Protein AF-A0A9W6GJ16-F1 (afdb_monomer)

Foldseek 3Di:
DDDDDDDPPPPPPDPVVPDDPPPPPDDDPDDLVRLLVVLVVCLVVLVVVLVVLVVVLVPDPDPVVNVVSVVVNVVSVVVNCVSVVVSLVVLLVVVVVCVVVVNDPVNSLVSQDDDPVSNVSSVVSVVVVVVLVVLVVVLVVLLVPADPLLNLLLVQCCVACVVPDPSSLSSLVLSCQLVVDDPQQKDKDWQVVNCVSNVHDPVRVVVVVVQQQQKWKDFDPDIHGQWVDKDDPDPTMIMTRGDCCSSPVPVVCVVDVPDDRPDSVRMHMDGHD

Organism: NCBI:txid1123000

Nearest PDB structures (foldseek):
  5n5e-assembly1_e  TM=6.888E-01  e=1.980E+00  Pyrococcus furiosus COM1
  7q83-assembly1_B  TM=4.592E-01  e=1.528E+00  Saccharomyces cerevisiae S288C
  1fio-assembly1_A  TM=4.171E-01  e=2.436E+00  Saccharomyces cerevisiae

Structure (mmCIF, N/CA/C/O backbone):
data_AF-A0A9W6GJ16-F1
#
_entry.id   AF-A0A9W6GJ16-F1
#
loop_
_atom_site.group_PDB
_atom_site.id
_atom_site.type_symbol
_atom_site.label_atom_id
_atom_site.label_alt_id
_atom_site.label_comp_id
_atom_site.label_asym_id
_atom_site.label_entity_id
_atom_site.label_seq_id
_atom_site.pdbx_PDB_ins_code
_atom_site.Cartn_x
_atom_site.Cartn_y
_atom_site.Cartn_z
_atom_site.occupancy
_atom_site.B_iso_or_equiv
_atom_site.auth_seq_id
_atom_site.auth_comp_id
_atom_site.auth_asym_id
_atom_site.auth_atom_id
_atom_site.pdbx_PDB_model_num
ATOM 1 N N . MET A 1 1 ? 38.155 49.766 56.068 1.00 38.59 1 MET A N 1
ATOM 2 C CA . MET A 1 1 ? 37.059 49.047 55.390 1.00 38.59 1 MET A CA 1
ATOM 3 C C . MET A 1 1 ? 37.015 49.599 53.973 1.00 38.59 1 MET A C 1
ATOM 5 O O . MET A 1 1 ? 36.663 50.756 53.821 1.00 38.59 1 MET A O 1
ATOM 9 N N . GLU A 1 2 ? 37.684 49.002 52.977 1.00 31.31 2 GLU A N 1
ATOM 10 C CA . GLU A 1 2 ? 37.355 47.711 52.318 1.00 31.31 2 GLU A CA 1
ATOM 11 C C . GLU A 1 2 ? 35.860 47.614 51.994 1.00 31.31 2 GLU A C 1
ATOM 13 O O . GLU A 1 2 ? 35.068 47.773 52.913 1.00 31.31 2 GLU A O 1
ATOM 18 N N . ARG A 1 3 ? 35.364 47.339 50.782 1.00 26.95 3 ARG A N 1
ATOM 19 C CA . ARG A 1 3 ? 35.839 47.056 49.403 1.00 26.95 3 ARG A CA 1
ATOM 20 C C . ARG A 1 3 ? 34.596 47.360 48.513 1.00 26.95 3 ARG A C 1
ATOM 22 O O . ARG A 1 3 ? 33.485 47.257 49.020 1.00 26.95 3 ARG A O 1
ATOM 29 N N . LYS A 1 4 ? 34.710 47.945 47.306 1.00 31.81 4 LYS A N 1
ATOM 30 C CA . LYS A 1 4 ? 34.694 47.253 45.984 1.00 31.81 4 LYS A CA 1
ATOM 31 C C . LYS A 1 4 ? 33.594 46.168 45.878 1.00 31.81 4 LYS A C 1
ATOM 33 O O . LYS A 1 4 ? 33.529 45.327 46.757 1.00 31.81 4 LYS A O 1
ATOM 38 N N . GLU A 1 5 ? 32.733 46.088 44.862 1.00 33.16 5 GLU A N 1
ATOM 39 C CA . GLU A 1 5 ? 32.909 46.355 43.427 1.00 33.16 5 GLU A CA 1
ATOM 40 C C . GLU A 1 5 ? 31.548 46.437 42.694 1.00 33.16 5 GLU A C 1
ATOM 42 O O . GLU A 1 5 ? 30.555 45.860 43.132 1.00 33.16 5 GLU A O 1
ATOM 47 N N . ASN A 1 6 ? 31.573 47.151 41.563 1.00 39.53 6 ASN A N 1
ATOM 48 C CA . ASN A 1 6 ? 30.739 47.033 40.360 1.00 39.53 6 ASN A CA 1
ATOM 49 C C . ASN A 1 6 ? 30.131 45.643 40.084 1.00 39.53 6 ASN A C 1
ATOM 51 O O . ASN A 1 6 ? 30.825 44.636 40.186 1.00 39.53 6 ASN A O 1
ATOM 55 N N . ASN A 1 7 ? 28.911 45.627 39.535 1.00 35.53 7 ASN A N 1
ATOM 56 C CA . ASN A 1 7 ? 28.710 45.110 38.174 1.00 35.53 7 ASN A CA 1
ATOM 57 C C . ASN A 1 7 ? 27.340 45.510 37.607 1.00 35.53 7 ASN A C 1
ATOM 59 O O . ASN A 1 7 ? 26.316 44.894 37.899 1.00 35.53 7 ASN A O 1
ATOM 63 N N . ASP A 1 8 ? 27.373 46.519 36.736 1.00 40.69 8 ASP A N 1
ATOM 64 C CA . ASP A 1 8 ? 26.434 46.672 35.630 1.00 40.69 8 ASP A CA 1
ATOM 65 C C . ASP A 1 8 ? 26.562 45.446 34.718 1.00 40.69 8 ASP A C 1
ATOM 67 O O . ASP A 1 8 ? 27.406 45.408 33.823 1.00 40.69 8 ASP A O 1
ATOM 71 N N . ASN A 1 9 ? 25.724 44.433 34.918 1.00 36.09 9 ASN A N 1
ATOM 72 C CA . ASN A 1 9 ? 25.508 43.424 33.886 1.00 36.09 9 ASN A CA 1
ATOM 73 C C . ASN A 1 9 ? 24.370 43.891 32.977 1.00 36.09 9 ASN A C 1
ATOM 75 O O . ASN A 1 9 ? 23.259 43.366 33.003 1.00 36.09 9 ASN A O 1
ATOM 79 N N . ASN A 1 10 ? 24.684 44.885 32.142 1.00 33.88 10 ASN A N 1
ATOM 80 C CA . ASN A 1 10 ? 24.050 44.997 30.835 1.00 33.88 10 ASN A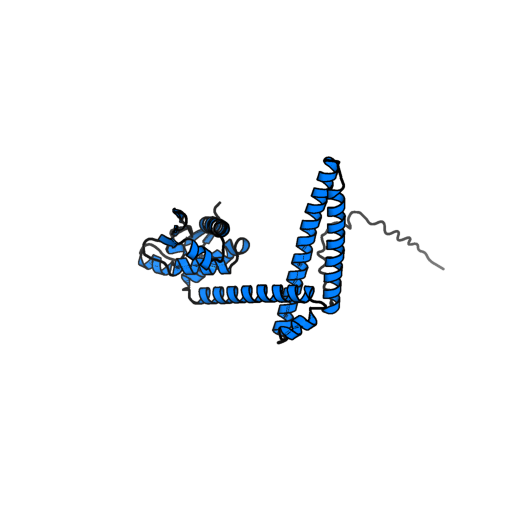 CA 1
ATOM 81 C C . ASN A 1 10 ? 24.378 43.703 30.083 1.00 33.88 10 ASN A C 1
ATOM 83 O O . ASN A 1 10 ? 25.502 43.515 29.614 1.00 33.88 10 ASN A O 1
ATOM 87 N N . TYR A 1 11 ? 23.412 42.791 29.993 1.00 34.41 11 TYR A N 1
ATOM 88 C CA . TYR A 1 11 ? 23.502 41.659 29.081 1.00 34.41 11 TYR A CA 1
ATOM 89 C C . TYR A 1 11 ? 23.329 42.185 27.659 1.00 34.41 11 TYR A C 1
ATOM 91 O O . TYR A 1 11 ? 22.239 42.193 27.093 1.00 34.41 11 TYR A O 1
ATOM 99 N N . THR A 1 12 ? 24.424 42.663 27.079 1.00 36.41 12 THR A N 1
ATOM 100 C CA . THR A 1 12 ? 24.517 42.829 25.636 1.00 36.41 12 THR A CA 1
ATOM 101 C C . THR A 1 12 ? 24.585 41.424 25.049 1.00 36.41 12 THR A C 1
ATOM 103 O O . THR A 1 12 ? 25.634 40.781 25.111 1.00 36.41 12 THR A O 1
ATOM 106 N N . LEU A 1 13 ? 23.453 40.933 24.538 1.00 34.16 13 LEU A N 1
ATOM 107 C CA . LEU A 1 13 ? 23.384 39.708 23.741 1.00 34.16 13 LEU A CA 1
ATOM 108 C C . LEU A 1 13 ? 24.437 39.799 22.634 1.00 34.16 13 LEU A C 1
ATOM 110 O O . LEU A 1 13 ? 24.357 40.660 21.754 1.00 34.16 13 LEU A O 1
ATOM 114 N N . LYS A 1 14 ? 25.464 38.949 22.709 1.00 37.53 14 LYS A N 1
ATOM 115 C CA . LYS A 1 14 ? 26.418 38.807 21.616 1.00 37.53 14 LYS A CA 1
ATOM 116 C C . LYS A 1 14 ? 25.734 37.973 20.546 1.00 37.53 14 LYS A C 1
ATOM 118 O O . LYS A 1 14 ? 25.201 36.907 20.824 1.00 37.53 14 LYS A O 1
ATOM 123 N N . SER A 1 15 ? 25.810 38.429 19.304 1.00 39.50 15 SER A N 1
ATOM 124 C CA . SER A 1 15 ? 25.314 37.735 18.110 1.00 39.50 15 SER A CA 1
ATOM 125 C C . SER A 1 15 ? 25.963 36.362 17.850 1.00 39.50 15 SER A C 1
ATOM 127 O O . SER A 1 15 ? 25.649 35.725 16.854 1.00 39.50 15 SER A O 1
ATOM 129 N N . SER A 1 16 ? 26.846 35.890 18.735 1.00 39.00 16 SER A N 1
ATOM 130 C CA . SER A 1 16 ? 27.392 34.531 18.753 1.00 39.00 16 SER A CA 1
ATOM 131 C C . SER A 1 16 ? 26.584 33.538 19.595 1.00 39.00 16 SER A C 1
ATOM 133 O O . SER A 1 16 ? 26.849 32.347 19.499 1.00 39.00 16 SER A O 1
ATOM 135 N N . ASP A 1 17 ? 25.631 33.996 20.415 1.00 37.38 17 ASP A N 1
ATOM 136 C CA . ASP A 1 17 ? 24.806 33.114 21.262 1.00 37.38 17 ASP A CA 1
ATOM 137 C C . ASP A 1 17 ? 23.547 32.605 20.529 1.00 37.38 17 ASP A C 1
ATOM 139 O O . ASP A 1 17 ? 22.788 31.799 21.059 1.00 37.38 17 ASP A O 1
ATOM 143 N N . ILE A 1 18 ? 23.335 33.061 19.291 1.00 44.78 18 ILE A N 1
ATOM 144 C CA . ILE A 1 18 ? 22.274 32.618 18.385 1.00 44.78 18 ILE A CA 1
ATOM 145 C C . ILE A 1 18 ? 22.963 31.885 17.237 1.00 44.78 18 ILE A C 1
ATOM 147 O O . ILE A 1 18 ? 23.239 32.505 16.220 1.00 44.78 18 ILE A O 1
ATOM 151 N N . LEU A 1 19 ? 23.331 30.616 17.422 1.00 42.66 19 LEU A N 1
ATOM 152 C CA . LEU A 1 19 ? 23.518 29.641 16.337 1.00 42.66 19 LEU A CA 1
ATOM 153 C C . LEU A 1 19 ? 23.857 28.272 16.929 1.00 42.66 19 LEU A C 1
ATOM 155 O O . LEU A 1 19 ? 24.984 27.972 17.317 1.00 42.66 19 LEU A O 1
ATOM 159 N N . GLY A 1 20 ? 22.819 27.456 16.979 1.00 37.12 20 GLY A N 1
ATOM 160 C CA . GLY A 1 20 ? 22.806 26.069 17.391 1.00 37.12 20 GLY A CA 1
ATOM 161 C C . GLY A 1 20 ? 21.343 25.756 17.618 1.00 37.12 20 GLY A C 1
ATOM 162 O O . GLY A 1 20 ? 20.810 26.127 18.658 1.00 37.12 20 GLY A O 1
ATOM 163 N N . GLU A 1 21 ? 20.678 25.212 16.601 1.00 37.75 21 GLU A N 1
ATOM 164 C CA . GLU A 1 21 ? 19.314 24.694 16.699 1.00 37.75 21 GLU A CA 1
ATOM 165 C C . GLU A 1 21 ? 19.284 23.694 17.855 1.00 37.75 21 GLU A C 1
ATOM 167 O O . GLU A 1 21 ? 19.741 22.558 17.746 1.00 37.75 21 GLU A O 1
ATOM 172 N N . VAL A 1 22 ? 18.846 24.159 19.021 1.00 35.56 22 VAL A N 1
ATOM 173 C CA . VAL A 1 22 ? 18.454 23.267 20.096 1.00 35.56 22 VAL A CA 1
ATOM 174 C C . VAL A 1 22 ? 17.009 22.946 19.781 1.00 35.56 22 VAL A C 1
ATOM 176 O O . VAL A 1 22 ? 16.136 23.778 20.019 1.00 35.56 22 VAL A O 1
ATOM 179 N N . ASP A 1 23 ? 16.768 21.770 19.210 1.00 30.84 23 ASP A N 1
ATOM 180 C CA . ASP A 1 23 ? 15.439 21.168 19.212 1.00 30.84 23 ASP A CA 1
ATOM 181 C C . ASP A 1 23 ? 15.004 21.041 20.675 1.00 30.84 23 ASP A C 1
ATOM 183 O O . ASP A 1 23 ? 15.434 20.153 21.418 1.00 30.84 23 ASP A O 1
ATOM 187 N N . VAL A 1 24 ? 14.212 22.007 21.138 1.00 29.95 24 VAL A N 1
ATOM 188 C CA . VAL A 1 24 ? 13.630 21.973 22.473 1.00 29.95 24 VAL A CA 1
ATOM 189 C C . VAL A 1 24 ? 12.376 21.115 22.381 1.00 29.95 24 VAL A C 1
ATOM 191 O O . VAL A 1 24 ? 11.296 21.598 22.057 1.00 29.95 24 VAL A O 1
ATOM 194 N N . ASP A 1 25 ? 12.526 19.827 22.676 1.00 28.41 25 ASP A N 1
ATOM 195 C CA . ASP A 1 25 ? 11.403 18.902 22.833 1.00 28.41 25 ASP A CA 1
ATOM 196 C C . ASP A 1 25 ? 10.650 19.240 24.139 1.00 28.41 25 ASP A C 1
ATOM 198 O O . ASP A 1 25 ? 11.032 18.830 25.243 1.00 28.41 25 ASP A O 1
ATOM 202 N N . ILE A 1 26 ? 9.610 20.078 24.046 1.00 29.09 26 ILE A N 1
ATOM 203 C CA . ILE A 1 26 ? 8.787 20.483 25.195 1.00 29.09 26 ILE A CA 1
ATOM 204 C C . ILE A 1 26 ? 7.714 19.417 25.440 1.00 29.09 26 ILE A C 1
ATOM 206 O O . ILE A 1 26 ? 6.614 19.463 24.894 1.00 29.09 26 ILE A O 1
ATOM 210 N N . LYS A 1 27 ? 7.999 18.474 26.341 1.00 32.03 27 LYS A N 1
ATOM 211 C CA . LYS A 1 27 ? 7.002 17.506 26.827 1.00 32.03 27 LYS A CA 1
ATOM 212 C C . LYS A 1 27 ? 6.098 18.143 27.882 1.00 32.03 27 LYS A C 1
ATOM 214 O O . LYS A 1 27 ? 6.403 18.108 29.076 1.00 32.03 27 LYS A O 1
ATOM 219 N N . VAL A 1 28 ? 4.974 18.716 27.457 1.00 36.66 28 VAL A N 1
ATOM 220 C CA . VAL A 1 28 ? 3.940 19.228 28.371 1.00 36.66 28 VAL A CA 1
ATOM 221 C C . VAL A 1 28 ? 3.048 18.070 28.830 1.00 36.66 28 VAL A C 1
ATOM 223 O O . VAL A 1 28 ? 2.457 17.367 28.015 1.00 36.66 28 VAL A O 1
ATOM 226 N N . ARG A 1 29 ? 2.922 17.854 30.147 1.00 38.59 29 ARG A N 1
ATOM 227 C CA . ARG A 1 29 ? 1.868 16.982 30.694 1.00 38.59 29 ARG A CA 1
ATOM 228 C C . ARG A 1 29 ? 0.547 17.748 30.658 1.00 38.59 29 ARG A C 1
ATOM 230 O O . ARG A 1 29 ? 0.301 18.559 31.545 1.00 38.59 29 ARG A O 1
ATOM 237 N N . MET A 1 30 ? -0.267 17.498 29.640 1.00 48.41 30 MET A N 1
ATOM 238 C CA . MET A 1 30 ? -1.607 18.074 29.493 1.00 48.41 30 MET A CA 1
ATOM 239 C C . MET A 1 30 ? -2.671 17.031 29.833 1.00 48.41 30 MET A C 1
ATOM 241 O O . MET A 1 30 ? -2.479 15.841 29.573 1.00 48.41 30 MET A O 1
ATOM 245 N N . SER A 1 31 ? -3.785 17.459 30.429 1.00 50.84 31 SER A N 1
ATOM 246 C CA . SER A 1 31 ? -4.964 16.596 30.504 1.00 50.84 31 SER A CA 1
ATOM 247 C C . SER A 1 31 ? -5.613 16.477 29.116 1.00 50.84 31 SER A C 1
ATOM 249 O O . SER A 1 31 ? -5.408 17.331 28.251 1.00 50.84 31 SER A O 1
ATOM 251 N N . LEU A 1 32 ? -6.413 15.430 28.893 1.00 50.78 32 LEU A N 1
ATOM 252 C CA . LEU A 1 32 ? -7.191 15.271 27.653 1.00 50.78 32 LEU A CA 1
ATOM 253 C C . LEU A 1 32 ? -8.106 16.470 27.388 1.00 50.78 32 LEU A C 1
ATOM 255 O O . LEU A 1 32 ? -8.301 16.878 26.245 1.00 50.78 32 LEU A O 1
ATOM 259 N N . GLU A 1 33 ? -8.634 17.060 28.457 1.00 50.69 33 GLU A N 1
ATOM 260 C CA . GLU A 1 33 ? -9.450 18.261 28.374 1.00 50.69 33 GLU A CA 1
ATOM 261 C C . GLU A 1 33 ? -8.644 19.469 27.881 1.00 50.69 33 GLU A C 1
ATOM 263 O O . GLU A 1 33 ? -9.116 20.173 26.990 1.00 50.69 33 GLU A O 1
ATOM 268 N N . ASP A 1 34 ? -7.426 19.671 28.392 1.00 49.22 34 ASP A N 1
ATOM 269 C CA . ASP A 1 34 ? -6.553 20.777 27.976 1.00 49.22 34 ASP A CA 1
ATOM 270 C C . ASP A 1 34 ? -6.104 20.629 26.521 1.00 49.22 34 ASP A C 1
ATOM 272 O O . ASP A 1 34 ? -6.058 21.609 25.779 1.00 49.22 34 ASP A O 1
ATOM 276 N N . LEU A 1 35 ? -5.794 19.401 26.095 1.00 56.66 35 LEU A N 1
ATOM 277 C CA . LEU A 1 35 ? -5.385 19.112 24.721 1.00 56.66 35 LEU A CA 1
ATOM 278 C C . LEU A 1 35 ? -6.534 19.367 23.739 1.00 56.66 35 LEU A C 1
ATOM 280 O O . LEU A 1 35 ? -6.331 19.969 22.688 1.00 56.66 35 LEU A O 1
ATOM 284 N N . ARG A 1 36 ? -7.763 19.006 24.125 1.00 56.16 36 ARG A N 1
ATOM 285 C CA . ARG A 1 36 ? -8.978 19.332 23.368 1.00 56.16 36 ARG A CA 1
ATOM 286 C C . ARG A 1 36 ? -9.230 20.841 23.297 1.00 56.16 36 ARG A C 1
ATOM 288 O O . ARG A 1 36 ? -9.634 21.337 22.251 1.00 56.16 36 ARG A O 1
ATOM 295 N N . ILE A 1 37 ? -9.018 21.574 24.392 1.00 57.38 37 ILE A N 1
ATOM 296 C CA . ILE A 1 37 ? -9.167 23.040 24.411 1.00 57.38 37 ILE A CA 1
ATOM 297 C C . ILE A 1 37 ? -8.142 23.690 23.482 1.00 57.38 37 ILE A C 1
ATOM 299 O O . ILE A 1 37 ? -8.511 24.562 22.702 1.00 57.38 37 ILE A O 1
ATOM 303 N N . LEU A 1 38 ? -6.886 23.247 23.536 1.00 55.94 38 LEU A N 1
ATOM 304 C CA . LEU A 1 38 ? -5.826 23.747 22.666 1.00 55.94 38 LEU A CA 1
ATOM 305 C C . LEU A 1 38 ? -6.114 23.436 21.192 1.00 55.94 38 LEU A C 1
ATOM 307 O O . LEU A 1 38 ? -6.000 24.328 20.361 1.00 55.94 38 LEU A O 1
ATOM 311 N N . SER A 1 39 ? -6.538 22.205 20.889 1.00 57.16 39 SER A N 1
ATOM 312 C CA . SER A 1 39 ? -6.950 21.787 19.544 1.00 57.16 39 SER A CA 1
ATOM 313 C C . SER A 1 39 ? -8.042 22.703 18.990 1.00 57.16 39 SER A C 1
ATOM 315 O O . SER A 1 39 ? -7.853 23.315 17.947 1.00 57.16 39 SER A O 1
ATOM 317 N N . ARG A 1 40 ? -9.122 22.918 19.754 1.00 59.91 40 ARG A N 1
ATOM 318 C CA . ARG A 1 40 ? -10.226 23.816 19.373 1.00 59.91 40 ARG A CA 1
ATOM 319 C C . ARG A 1 40 ? -9.811 25.275 19.230 1.00 59.91 40 ARG A C 1
ATOM 321 O O . ARG A 1 40 ? -10.338 25.971 18.372 1.00 59.91 40 ARG A O 1
ATOM 328 N N . TYR A 1 41 ? -8.924 25.751 20.098 1.00 57.22 41 TYR A N 1
ATOM 329 C CA . TYR A 1 41 ? -8.413 27.117 20.028 1.00 57.22 41 TYR A CA 1
ATOM 330 C C . TYR A 1 41 ? -7.623 27.331 18.731 1.00 57.22 41 TYR A C 1
ATOM 332 O O . TYR A 1 41 ? -7.886 28.280 18.003 1.00 57.22 41 TYR A O 1
ATOM 340 N N . LEU A 1 42 ? -6.723 26.400 18.405 1.00 58.41 42 LEU A N 1
ATOM 341 C CA . LEU A 1 42 ? -5.951 26.434 17.164 1.00 58.41 42 LEU A CA 1
ATOM 342 C C . LEU A 1 42 ? -6.846 26.260 15.930 1.00 58.41 42 LEU A C 1
ATOM 344 O O . LEU A 1 42 ? -6.658 26.971 14.954 1.00 58.41 42 LEU A O 1
ATOM 348 N N . GLU A 1 43 ? -7.830 25.360 15.984 1.00 58.91 43 GLU A N 1
ATOM 349 C CA . GLU A 1 43 ? -8.824 25.130 14.927 1.00 58.91 43 GLU A CA 1
ATOM 350 C C . GLU A 1 43 ? -9.653 26.396 14.647 1.00 58.91 43 GLU A C 1
ATOM 352 O O . GLU A 1 43 ? -9.777 26.828 13.502 1.00 58.91 43 GLU A O 1
ATOM 357 N N . GLY A 1 44 ? -10.178 27.023 15.703 1.00 59.44 44 GLY A N 1
ATOM 358 C CA . GLY A 1 44 ? -11.026 28.209 15.614 1.00 59.44 44 GLY A CA 1
ATOM 359 C C . GLY A 1 44 ? -10.287 29.459 15.140 1.00 59.44 44 GLY A C 1
ATOM 360 O O . GLY A 1 44 ? -10.791 30.156 14.257 1.00 59.44 44 GLY A O 1
ATOM 361 N N . ASP A 1 45 ? -9.096 29.733 15.678 1.00 60.22 45 ASP A N 1
ATOM 362 C CA . ASP A 1 45 ? -8.289 30.888 15.262 1.00 60.22 45 ASP A CA 1
ATOM 363 C C . ASP A 1 45 ? -7.856 30.744 13.794 1.00 60.22 45 ASP A C 1
ATOM 365 O O . ASP A 1 45 ? -7.972 31.684 13.010 1.00 60.22 45 ASP A O 1
ATOM 369 N N . LEU A 1 46 ? -7.457 29.536 13.388 1.00 60.00 46 LEU A N 1
ATOM 370 C CA . LEU A 1 46 ? -7.031 29.232 12.023 1.00 60.00 46 LEU A CA 1
ATOM 371 C C . LEU A 1 46 ? -8.175 29.351 11.004 1.00 60.00 46 LEU A C 1
ATOM 373 O O . LEU A 1 46 ? -7.980 29.927 9.935 1.00 60.00 46 LEU A O 1
ATOM 377 N N . LEU A 1 47 ? -9.370 28.834 11.318 1.00 58.34 47 LEU A N 1
ATOM 378 C CA . LEU A 1 47 ? -10.550 28.988 10.454 1.00 58.34 47 LEU A CA 1
ATOM 379 C C . LEU A 1 47 ? -10.983 30.450 10.337 1.00 58.34 47 LEU A C 1
ATOM 381 O O . LEU A 1 47 ? -11.346 30.893 9.251 1.00 58.34 47 LEU A O 1
ATOM 385 N N . THR A 1 48 ? -10.907 31.207 11.433 1.00 64.19 48 THR A N 1
ATOM 386 C CA . THR A 1 48 ? -11.273 32.628 11.443 1.00 64.19 48 THR A CA 1
ATOM 387 C C . THR A 1 48 ? -10.308 33.450 10.586 1.00 64.19 48 THR A C 1
ATOM 389 O O . THR A 1 48 ? -10.744 34.263 9.773 1.00 64.19 48 THR A O 1
ATOM 392 N N . GLU A 1 49 ? -8.998 33.212 10.702 1.00 62.50 49 GLU A N 1
ATOM 393 C CA . GLU A 1 49 ? -7.996 33.894 9.873 1.00 62.50 49 GLU A CA 1
ATOM 394 C C . GLU A 1 49 ? -8.094 33.507 8.385 1.00 62.50 49 GLU A C 1
ATOM 396 O O . GLU A 1 49 ? -7.892 34.359 7.510 1.00 62.50 49 GLU A O 1
ATOM 401 N N . LEU A 1 50 ? -8.445 32.249 8.082 1.00 59.91 50 LEU A N 1
ATOM 402 C CA . LEU A 1 50 ? -8.723 31.789 6.718 1.00 59.91 50 LEU A CA 1
ATOM 403 C C . LEU A 1 50 ? -9.933 32.506 6.114 1.00 59.91 50 LEU A C 1
ATOM 405 O O . LEU A 1 50 ? -9.811 33.068 5.025 1.00 59.91 50 LEU A O 1
ATOM 409 N N . ASP A 1 51 ? -11.064 32.547 6.819 1.00 59.34 51 ASP A N 1
ATOM 410 C CA . ASP A 1 51 ? -12.284 33.212 6.347 1.00 59.34 51 ASP A CA 1
ATOM 411 C C . ASP A 1 51 ? -12.065 34.714 6.125 1.00 59.34 51 ASP A C 1
ATOM 413 O O . ASP A 1 51 ? -12.457 35.260 5.091 1.00 59.34 51 ASP A O 1
ATOM 417 N N . GLU A 1 52 ? -11.371 35.394 7.043 1.00 64.75 52 GLU A N 1
ATOM 418 C CA . GLU A 1 52 ? -11.034 36.812 6.878 1.00 64.75 52 GLU A CA 1
ATOM 419 C C . GLU A 1 52 ? -10.130 37.061 5.663 1.00 64.75 52 GLU A C 1
ATOM 421 O O . GLU A 1 52 ? -10.270 38.076 4.972 1.00 64.75 52 GLU A O 1
ATOM 426 N N . THR A 1 53 ? -9.207 36.140 5.378 1.00 61.69 53 THR A N 1
ATOM 427 C CA . THR A 1 53 ? -8.314 36.230 4.217 1.00 61.69 53 THR A CA 1
ATOM 428 C C . THR A 1 53 ? -9.073 35.973 2.914 1.00 61.69 53 THR A C 1
ATOM 430 O O . THR A 1 53 ? -8.876 36.698 1.935 1.00 61.69 53 THR A O 1
ATOM 433 N N . VAL A 1 54 ? -9.982 34.994 2.897 1.00 58.56 54 VAL A N 1
ATOM 434 C CA . VAL A 1 54 ? -10.841 34.686 1.743 1.00 58.56 54 VAL A CA 1
ATOM 435 C C . VAL A 1 54 ? -11.756 35.867 1.421 1.00 58.56 54 VAL A C 1
ATOM 437 O O . VAL A 1 54 ? -11.740 36.339 0.284 1.00 58.56 54 VAL A O 1
ATOM 440 N N . LEU A 1 55 ? -12.447 36.426 2.420 1.00 60.56 55 LEU A N 1
ATOM 441 C CA . LEU A 1 55 ? -13.309 37.604 2.255 1.00 60.56 55 LEU A CA 1
ATOM 442 C C . LEU A 1 55 ? -12.548 38.795 1.654 1.00 60.56 55 LEU A C 1
ATOM 444 O O . LEU A 1 55 ? -13.020 39.433 0.715 1.00 60.56 55 LEU A O 1
ATOM 448 N N . ARG A 1 56 ? -11.320 39.056 2.119 1.00 61.31 56 ARG A N 1
ATOM 449 C CA . ARG A 1 56 ? -10.478 40.128 1.558 1.00 61.31 56 ARG A CA 1
ATOM 450 C C . ARG A 1 56 ? -9.998 39.844 0.138 1.00 61.31 56 ARG A C 1
ATOM 452 O O . ARG A 1 56 ? -9.716 40.783 -0.594 1.00 61.31 56 ARG A O 1
ATOM 459 N N . THR A 1 57 ? -9.897 38.582 -0.270 1.00 59.78 57 THR A N 1
ATOM 460 C CA . THR A 1 57 ? -9.479 38.212 -1.633 1.00 59.78 57 THR A CA 1
ATOM 461 C C . THR A 1 57 ? -10.604 38.442 -2.649 1.00 59.78 57 THR A C 1
ATOM 463 O O . THR A 1 57 ? -10.338 38.765 -3.810 1.00 59.78 57 THR A O 1
ATOM 466 N N . GLU A 1 58 ? -11.861 38.295 -2.223 1.00 57.59 58 GLU A N 1
ATOM 467 C CA . GLU A 1 58 ? -13.048 38.470 -3.069 1.00 57.59 58 GLU A CA 1
ATOM 468 C C . GLU A 1 58 ? -13.412 39.945 -3.312 1.00 57.59 58 GLU A C 1
ATOM 470 O O . GLU A 1 58 ? -13.955 40.273 -4.366 1.00 57.59 58 GLU A O 1
ATOM 475 N N . GLU A 1 59 ? -13.066 40.844 -2.387 1.00 61.56 59 GLU A N 1
ATOM 476 C CA . GLU A 1 59 ? -13.434 42.270 -2.434 1.00 61.56 59 GLU A CA 1
ATOM 477 C C . GLU A 1 59 ? -12.439 43.175 -3.194 1.00 61.56 59 GLU A C 1
ATOM 479 O O . GLU A 1 59 ? -12.636 44.390 -3.275 1.00 61.56 59 GLU A O 1
ATOM 484 N N . VAL A 1 60 ? -11.361 42.620 -3.760 1.00 62.28 60 VAL A N 1
ATOM 485 C CA . VAL A 1 60 ? -10.240 43.407 -4.304 1.00 62.28 60 VAL A CA 1
ATOM 486 C C . VAL A 1 60 ? -10.194 43.385 -5.838 1.00 62.28 60 VAL A C 1
ATOM 488 O O . VAL A 1 60 ? -9.912 42.364 -6.464 1.00 62.28 60 VAL A O 1
ATOM 491 N N . ASP A 1 61 ? -10.396 44.559 -6.452 1.00 63.81 61 ASP A N 1
ATOM 492 C CA . ASP A 1 61 ? -10.375 44.771 -7.915 1.00 63.81 61 ASP A CA 1
ATOM 493 C C . ASP A 1 61 ? -8.953 44.842 -8.520 1.00 63.81 61 ASP A C 1
ATOM 495 O O . ASP A 1 61 ? -8.772 44.797 -9.740 1.00 63.81 61 ASP A O 1
ATOM 499 N N . SER A 1 62 ? -7.915 44.968 -7.686 1.00 74.38 62 SER A N 1
ATOM 500 C CA . SER A 1 62 ? -6.520 45.067 -8.131 1.00 74.38 62 SER A CA 1
ATOM 501 C C . SER A 1 62 ? -5.900 43.689 -8.356 1.00 74.38 62 SER A C 1
ATOM 503 O O . SER A 1 62 ? -5.737 42.899 -7.430 1.00 74.38 62 SER A O 1
ATOM 505 N N . MET A 1 63 ? -5.455 43.429 -9.587 1.00 67.38 63 MET A N 1
ATOM 506 C CA . MET A 1 63 ? -4.819 42.163 -9.978 1.00 67.38 63 MET A CA 1
ATOM 507 C C . MET A 1 63 ? -3.526 41.864 -9.192 1.00 67.38 63 MET A C 1
ATOM 509 O O . MET A 1 63 ? -3.234 40.707 -8.915 1.00 67.38 63 MET A O 1
ATOM 513 N N . VAL A 1 64 ? -2.782 42.894 -8.770 1.00 68.44 64 VAL A N 1
ATOM 514 C CA . VAL A 1 64 ? -1.547 42.736 -7.973 1.00 68.44 64 VAL A CA 1
ATOM 515 C C . VAL A 1 64 ? -1.853 42.384 -6.516 1.00 68.44 64 VAL A C 1
ATOM 517 O O . VAL A 1 64 ? -1.162 41.562 -5.919 1.00 68.44 64 VAL A O 1
ATOM 520 N N . GLU A 1 65 ? -2.886 42.993 -5.933 1.00 60.81 65 GLU A N 1
ATOM 521 C CA . GLU A 1 65 ? -3.299 42.678 -4.562 1.00 60.81 65 GLU A CA 1
ATOM 522 C C . GLU A 1 65 ? -3.981 41.309 -4.498 1.00 60.81 65 GLU A C 1
ATOM 524 O O . GLU A 1 65 ? -3.742 40.555 -3.560 1.00 60.81 65 GLU A O 1
ATOM 529 N N . LYS A 1 66 ? -4.736 40.934 -5.535 1.00 66.44 66 LYS A N 1
ATOM 530 C CA . LYS A 1 66 ? -5.326 39.600 -5.662 1.00 66.44 66 LYS A CA 1
ATOM 531 C C . LYS A 1 66 ? -4.264 38.497 -5.689 1.00 66.44 66 LYS A C 1
ATOM 533 O O . LYS A 1 66 ? -4.396 37.513 -4.969 1.00 66.44 66 LYS A O 1
ATOM 538 N N . ASP A 1 67 ? -3.181 38.682 -6.445 1.00 71.62 67 ASP A N 1
ATOM 539 C CA . ASP A 1 67 ? -2.048 37.742 -6.452 1.00 71.62 67 ASP A CA 1
ATOM 540 C C . ASP A 1 67 ? -1.335 37.669 -5.092 1.00 71.62 67 ASP A C 1
ATOM 542 O O . ASP A 1 67 ? -0.899 36.595 -4.671 1.00 71.62 67 ASP A O 1
ATOM 546 N N . TYR A 1 68 ? -1.228 38.792 -4.377 1.00 69.06 68 TYR A N 1
ATOM 547 C CA . TYR A 1 68 ? -0.670 38.825 -3.025 1.00 69.06 68 TYR A CA 1
ATOM 548 C C . TYR A 1 68 ? -1.536 38.041 -2.025 1.00 69.06 68 TYR A C 1
ATOM 550 O O . TYR A 1 68 ? -1.008 37.194 -1.304 1.00 69.06 68 TYR A O 1
ATOM 558 N N . TYR A 1 69 ? -2.854 38.257 -2.015 1.00 62.97 69 TYR A N 1
ATOM 559 C CA . TYR A 1 69 ? -3.768 37.537 -1.124 1.00 62.97 69 TYR A CA 1
ATOM 560 C C . TYR A 1 69 ? -3.907 36.054 -1.481 1.00 62.97 69 TYR A C 1
ATOM 562 O O . TYR A 1 69 ? -3.939 35.228 -0.574 1.00 62.97 69 TYR A O 1
ATOM 570 N N . ASN A 1 70 ? -3.872 35.686 -2.767 1.00 65.56 70 ASN A N 1
ATOM 571 C CA . ASN A 1 70 ? -3.832 34.280 -3.185 1.00 65.56 70 ASN A CA 1
ATOM 572 C C . ASN A 1 70 ? -2.611 33.546 -2.613 1.00 65.56 70 ASN A C 1
ATOM 574 O O . ASN A 1 70 ? -2.741 32.426 -2.129 1.00 65.56 70 ASN A O 1
ATOM 578 N N . ARG A 1 71 ? -1.436 34.187 -2.601 1.00 67.75 71 ARG A N 1
ATOM 579 C CA . ARG A 1 71 ? -0.232 33.605 -1.984 1.00 67.75 71 ARG A CA 1
ATOM 580 C C . ARG A 1 71 ? -0.349 33.472 -0.473 1.00 67.75 71 ARG A C 1
ATOM 582 O O . ARG A 1 71 ? 0.129 32.491 0.084 1.00 67.75 71 ARG A O 1
ATOM 589 N N . ILE A 1 72 ? -0.960 34.449 0.199 1.00 63.19 72 ILE A N 1
ATOM 590 C CA . ILE A 1 72 ? -1.244 34.327 1.634 1.00 63.19 72 ILE A CA 1
ATOM 591 C C . ILE A 1 72 ? -2.190 33.152 1.862 1.00 63.19 72 ILE A C 1
ATOM 593 O O . ILE A 1 72 ? -1.900 32.324 2.714 1.00 63.19 72 ILE A O 1
ATOM 597 N N . ARG A 1 73 ? -3.254 33.021 1.063 1.00 64.00 73 ARG A N 1
ATOM 598 C CA . ARG A 1 73 ? -4.186 31.895 1.145 1.00 64.00 73 ARG A CA 1
ATOM 599 C C . ARG A 1 73 ? -3.473 30.553 0.992 1.00 64.00 73 ARG A C 1
ATOM 601 O O . ARG A 1 73 ? -3.655 29.699 1.843 1.00 64.00 73 ARG A O 1
ATOM 608 N N . GLU A 1 74 ? -2.616 30.391 -0.015 1.00 65.31 74 GLU A N 1
ATOM 609 C CA . GLU A 1 74 ? -1.816 29.167 -0.199 1.00 65.31 74 GLU A CA 1
ATOM 610 C C . GLU A 1 74 ? -0.938 28.860 1.026 1.00 65.31 74 GLU A C 1
ATOM 612 O O . GLU A 1 74 ? -0.882 27.721 1.486 1.00 65.31 74 GLU A O 1
ATOM 617 N N . ILE A 1 75 ? -0.271 29.870 1.595 1.00 64.31 75 ILE A N 1
ATOM 618 C CA . ILE A 1 75 ? 0.553 29.694 2.801 1.00 64.31 75 ILE A CA 1
ATOM 619 C C . ILE A 1 75 ? -0.315 29.282 3.992 1.00 64.31 75 ILE A C 1
ATOM 621 O O . ILE A 1 75 ? 0.049 28.358 4.718 1.00 64.31 75 ILE A O 1
ATOM 625 N N . VAL A 1 76 ? -1.453 29.947 4.196 1.00 55.97 76 VAL A N 1
ATOM 626 C CA . VAL A 1 76 ? -2.354 29.647 5.310 1.00 55.97 76 VAL A CA 1
ATOM 627 C C . VAL A 1 76 ? -2.979 28.265 5.131 1.00 55.97 76 VAL A C 1
ATOM 629 O O . VAL A 1 76 ? -3.028 27.526 6.100 1.00 55.97 76 VAL A O 1
ATOM 632 N N . GLU A 1 77 ? -3.356 27.851 3.920 1.00 58.72 77 GLU A N 1
ATOM 633 C CA . GLU A 1 77 ? -3.824 26.489 3.625 1.00 58.72 77 GLU A CA 1
ATOM 634 C C . GLU A 1 77 ? -2.752 25.436 3.942 1.00 58.72 77 GLU A C 1
ATOM 636 O O . GLU A 1 77 ? -3.053 24.410 4.550 1.00 58.72 77 GLU A O 1
ATOM 641 N N . VAL A 1 78 ? -1.486 25.679 3.589 1.00 59.50 78 VAL A N 1
ATOM 642 C CA . VAL A 1 78 ? -0.376 24.768 3.917 1.00 59.50 78 VAL A CA 1
ATOM 643 C C . VAL A 1 78 ? -0.166 24.669 5.430 1.00 59.50 78 VAL A C 1
ATOM 645 O O . VAL A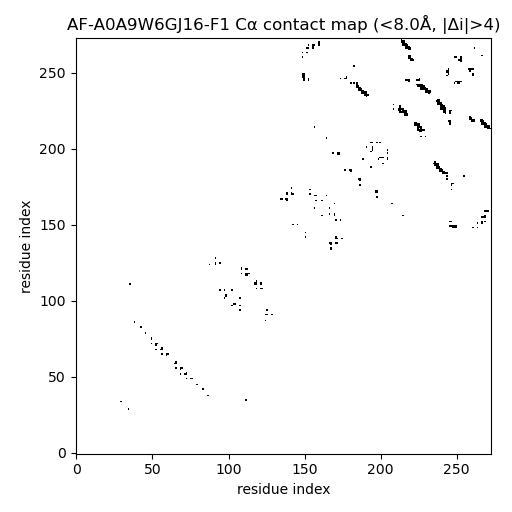 1 78 ? -0.039 23.565 5.964 1.00 59.50 78 VAL A O 1
ATOM 648 N N . VAL A 1 79 ? -0.152 25.806 6.132 1.00 53.84 79 VAL A N 1
ATOM 649 C CA . VAL A 1 79 ? -0.003 25.851 7.596 1.00 53.84 79 VAL A CA 1
ATOM 650 C C . VAL A 1 79 ? -1.201 25.191 8.278 1.00 53.84 79 VAL A C 1
ATOM 652 O O . VAL A 1 79 ? -1.018 24.376 9.183 1.00 53.84 79 VAL A O 1
ATOM 655 N N . ALA A 1 80 ? -2.409 25.475 7.798 1.00 55.19 80 ALA A N 1
ATOM 656 C CA . ALA A 1 80 ? -3.652 24.893 8.269 1.00 55.19 80 ALA A CA 1
ATOM 657 C C . ALA A 1 80 ? -3.638 23.377 8.125 1.00 55.19 80 ALA A C 1
ATOM 659 O O . ALA A 1 80 ? -3.817 22.673 9.112 1.00 55.19 80 ALA A O 1
ATOM 660 N N . ASN A 1 81 ? -3.342 22.869 6.930 1.00 56.19 81 ASN A N 1
ATOM 661 C CA . ASN A 1 81 ? -3.235 21.437 6.676 1.00 56.19 81 ASN A CA 1
ATOM 662 C C . ASN A 1 81 ? -2.190 20.775 7.581 1.00 56.19 81 ASN A C 1
ATOM 664 O O . ASN A 1 81 ? -2.437 19.686 8.095 1.00 56.19 81 ASN A O 1
ATOM 668 N N . GLY A 1 82 ? -1.050 21.429 7.825 1.00 54.38 82 GLY A N 1
ATOM 669 C CA . GLY A 1 82 ? -0.034 20.938 8.756 1.00 54.38 82 GLY A CA 1
ATOM 670 C C . GLY A 1 82 ? -0.546 20.826 10.196 1.00 54.38 82 GLY A C 1
ATOM 671 O O . GLY A 1 82 ? -0.375 19.785 10.831 1.00 54.38 82 GLY A O 1
ATOM 672 N N . ILE A 1 83 ? -1.210 21.871 10.696 1.00 56.47 83 ILE A N 1
ATOM 673 C CA . ILE A 1 83 ? -1.772 21.911 12.053 1.00 56.47 83 ILE A CA 1
ATOM 674 C C . ILE A 1 83 ? -2.918 20.904 12.190 1.00 56.47 83 ILE A C 1
ATOM 676 O O . ILE A 1 83 ? -2.876 20.067 13.086 1.00 56.47 83 ILE A O 1
ATOM 680 N N . TYR A 1 84 ? -3.898 20.922 11.285 1.00 60.50 84 TYR A N 1
ATOM 681 C CA . TYR A 1 84 ? -5.038 20.001 11.291 1.00 60.50 84 TYR A CA 1
ATOM 682 C C . TYR A 1 84 ? -4.609 18.540 11.208 1.00 60.50 84 TYR A C 1
ATOM 684 O O . TYR A 1 84 ? -5.095 17.714 11.978 1.00 60.50 84 TYR A O 1
ATOM 692 N N . LYS A 1 85 ? -3.668 18.211 10.317 1.00 61.06 85 LYS A N 1
ATOM 693 C CA . LYS A 1 85 ? -3.113 16.859 10.233 1.00 61.06 85 LYS A CA 1
ATOM 694 C C . LYS A 1 85 ? -2.438 16.462 11.547 1.00 61.06 85 LYS A C 1
ATOM 696 O O . LYS A 1 85 ? -2.708 15.381 12.060 1.00 61.06 85 LYS A O 1
ATOM 701 N N . GLY A 1 86 ? -1.639 17.357 12.133 1.00 59.75 86 GLY A N 1
ATOM 702 C CA . GLY A 1 86 ? -1.012 17.137 13.439 1.00 59.75 86 GLY A CA 1
ATOM 703 C C . GLY A 1 86 ? -2.019 16.946 14.580 1.00 59.75 86 GLY A C 1
ATOM 704 O O . GLY A 1 86 ? -1.798 16.111 15.460 1.00 59.75 86 GLY A O 1
ATOM 705 N N . LEU A 1 87 ? -3.145 17.666 14.555 1.00 65.25 87 LEU A N 1
ATOM 706 C CA . LEU A 1 87 ? -4.238 17.508 15.517 1.00 65.25 87 LEU A CA 1
ATOM 707 C C . LEU A 1 87 ? -4.924 16.148 15.360 1.00 65.25 87 LEU A C 1
ATOM 709 O O . LEU A 1 87 ? -5.041 15.427 16.347 1.00 65.25 87 LEU A O 1
ATOM 713 N N . ILE A 1 88 ? -5.284 15.754 14.135 1.00 65.31 88 ILE A N 1
ATOM 714 C CA . ILE A 1 88 ? -5.881 14.440 13.849 1.00 65.31 88 ILE A CA 1
ATOM 715 C C . ILE A 1 88 ? -4.936 13.310 14.271 1.00 65.31 88 ILE A C 1
ATOM 717 O O . ILE A 1 88 ? -5.367 12.353 14.908 1.00 65.31 88 ILE A O 1
ATOM 721 N N . ASP A 1 89 ? -3.645 13.407 13.956 1.00 63.91 89 ASP A N 1
ATOM 722 C CA . ASP A 1 89 ? -2.672 12.379 14.332 1.00 63.91 89 ASP A CA 1
ATOM 723 C C . ASP A 1 89 ? -2.487 12.304 15.856 1.00 63.91 89 ASP A C 1
ATOM 725 O O . ASP A 1 89 ? -2.373 11.213 16.418 1.00 63.91 89 ASP A O 1
ATOM 729 N N . THR A 1 90 ? -2.560 13.439 16.555 1.00 67.75 90 THR A N 1
ATOM 730 C CA . THR A 1 90 ? -2.582 13.464 18.024 1.00 67.75 90 THR A CA 1
ATOM 731 C C . THR A 1 90 ? -3.851 12.811 18.580 1.00 67.75 90 THR A C 1
ATOM 733 O O . THR A 1 90 ? -3.777 12.030 19.530 1.00 67.75 90 THR A O 1
ATOM 736 N N . GLU A 1 91 ? -5.015 13.082 17.984 1.00 72.62 91 GLU A N 1
ATOM 737 C CA . GLU A 1 91 ? -6.286 12.463 18.373 1.00 72.62 91 GLU A CA 1
ATOM 738 C C . GLU A 1 91 ? -6.283 10.951 18.134 1.00 72.62 91 GLU A C 1
ATOM 740 O O . GLU A 1 91 ? -6.726 10.210 19.010 1.00 72.62 91 GLU A O 1
ATOM 745 N N . LYS A 1 92 ? -5.700 10.468 17.029 1.00 73.44 92 LYS A N 1
ATOM 746 C CA . LYS A 1 92 ? -5.482 9.030 16.793 1.00 73.44 92 LYS A CA 1
ATOM 747 C C . LYS A 1 92 ? -4.650 8.398 17.907 1.00 73.44 92 LYS A C 1
ATOM 749 O O . LYS A 1 92 ? -5.047 7.377 18.461 1.00 73.44 92 LYS A O 1
ATOM 754 N N . VAL A 1 93 ? -3.529 9.022 18.284 1.00 71.81 93 VAL A N 1
ATOM 755 C CA . VAL A 1 93 ? -2.658 8.530 19.370 1.00 71.81 93 VAL A CA 1
ATOM 756 C C . VAL A 1 93 ? -3.409 8.464 20.701 1.00 71.81 93 VAL A C 1
ATOM 758 O O . VAL A 1 93 ? -3.256 7.504 21.456 1.00 71.81 93 VAL A O 1
ATOM 761 N N . VAL A 1 94 ? -4.237 9.469 20.990 1.00 73.88 94 VAL A N 1
ATOM 762 C CA . VAL A 1 94 ? -5.105 9.478 22.171 1.00 73.88 94 VAL A CA 1
ATOM 763 C C . VAL A 1 94 ? -6.109 8.326 22.125 1.00 73.88 94 VAL A C 1
ATOM 765 O O . VAL A 1 94 ? -6.220 7.591 23.105 1.00 73.88 94 VAL A O 1
ATOM 768 N N . ILE A 1 95 ? -6.815 8.148 21.005 1.00 77.56 95 ILE A N 1
ATOM 769 C CA . ILE A 1 95 ? -7.797 7.072 20.822 1.00 77.56 95 ILE A CA 1
ATOM 770 C C . ILE A 1 95 ? -7.129 5.707 21.012 1.00 77.56 95 ILE A C 1
ATOM 772 O O . ILE A 1 95 ? -7.656 4.876 21.750 1.00 77.56 95 ILE A O 1
ATOM 776 N N . ASP A 1 96 ? -5.949 5.485 20.432 1.00 74.50 96 ASP A N 1
ATOM 777 C CA . ASP A 1 96 ? -5.188 4.244 20.599 1.00 74.50 96 ASP A CA 1
ATOM 778 C C . ASP A 1 96 ? -4.788 3.986 22.053 1.00 74.50 96 ASP A C 1
ATOM 780 O O . ASP A 1 96 ? -4.909 2.864 22.550 1.00 74.50 96 ASP A O 1
ATOM 784 N N . GLU A 1 97 ? -4.326 5.012 22.766 1.00 72.81 97 GLU A N 1
ATOM 785 C CA . GLU A 1 97 ? -3.954 4.890 24.175 1.00 72.81 97 GLU A CA 1
ATOM 786 C C . GLU A 1 97 ? -5.175 4.604 25.066 1.00 72.81 97 GLU A C 1
ATOM 788 O O . GLU A 1 97 ? -5.065 3.856 26.040 1.00 72.81 97 GLU A O 1
ATOM 793 N N . LEU A 1 98 ? -6.349 5.142 24.723 1.00 76.00 98 LEU A N 1
ATOM 794 C CA . LEU A 1 98 ? -7.611 4.825 25.395 1.00 76.00 98 LEU A CA 1
ATOM 795 C C . LEU A 1 98 ? -8.078 3.393 25.070 1.00 76.00 98 LEU A C 1
ATOM 797 O O . LEU A 1 98 ? -8.443 2.661 25.992 1.00 76.00 98 LEU A O 1
ATOM 801 N N . LYS A 1 99 ? -7.973 2.948 23.805 1.00 78.00 99 LYS A N 1
ATOM 802 C CA . LYS A 1 99 ? -8.250 1.557 23.383 1.00 78.00 99 LYS A CA 1
ATOM 803 C C . LYS A 1 99 ? -7.362 0.560 24.138 1.00 78.00 99 LYS A C 1
ATOM 805 O O . LYS A 1 99 ? -7.858 -0.444 24.636 1.00 78.00 99 LYS A O 1
ATOM 810 N N . ARG A 1 100 ? -6.065 0.854 24.303 1.00 75.00 100 ARG A N 1
ATOM 811 C CA . ARG A 1 100 ? -5.109 0.020 25.072 1.00 75.00 100 ARG A CA 1
ATOM 812 C C . ARG A 1 100 ? -5.445 -0.112 26.558 1.00 75.00 100 ARG A C 1
ATOM 814 O O . ARG A 1 100 ? -4.889 -0.979 27.228 1.00 75.00 100 ARG A O 1
ATOM 821 N N . ARG A 1 101 ? -6.309 0.757 27.084 1.00 77.44 101 ARG A N 1
ATOM 822 C CA . ARG A 1 101 ? -6.796 0.725 28.469 1.00 77.44 101 ARG A CA 1
ATOM 823 C C . ARG A 1 101 ? -8.181 0.088 28.590 1.00 77.44 101 ARG A C 1
ATOM 825 O O . ARG A 1 101 ? -8.815 0.259 29.627 1.00 77.44 101 ARG A O 1
ATOM 832 N N . ASP A 1 102 ? -8.627 -0.620 27.552 1.00 82.75 102 ASP A N 1
ATOM 833 C CA . ASP A 1 102 ? -9.932 -1.281 27.463 1.00 82.75 102 ASP A CA 1
ATOM 834 C C . ASP A 1 102 ? -11.125 -0.321 27.646 1.00 82.75 102 ASP A C 1
ATOM 836 O O . ASP A 1 102 ? -12.191 -0.722 28.113 1.00 82.75 102 ASP A O 1
ATOM 840 N N . ILE A 1 103 ? -10.963 0.955 27.273 1.00 74.94 103 ILE A N 1
ATOM 841 C CA . ILE A 1 103 ? -12.067 1.924 27.257 1.00 74.94 103 ILE A CA 1
ATOM 842 C C . ILE A 1 103 ? -12.884 1.696 25.984 1.00 74.94 103 ILE A C 1
ATOM 844 O O . ILE A 1 103 ? -12.332 1.605 24.883 1.00 74.94 103 ILE A O 1
ATOM 848 N N . SER A 1 104 ? -14.204 1.583 26.128 1.00 83.56 104 SER A N 1
ATOM 849 C CA . SER A 1 104 ? -15.086 1.281 25.000 1.00 83.56 104 SER A CA 1
ATOM 850 C C . SER A 1 104 ? -15.186 2.446 24.009 1.00 83.56 104 SER A C 1
ATOM 852 O O . SER A 1 104 ? -14.988 3.607 24.363 1.00 83.56 104 SER A O 1
ATOM 854 N N . LYS A 1 105 ? -15.532 2.148 22.748 1.00 82.88 105 LYS A N 1
ATOM 855 C CA . LYS A 1 105 ? -15.743 3.166 21.703 1.00 82.88 105 LYS A CA 1
ATOM 856 C C . LYS A 1 105 ? -16.732 4.247 22.144 1.00 82.88 105 LYS A C 1
ATOM 858 O O . LYS A 1 105 ? -16.462 5.426 21.942 1.00 82.88 105 LYS A O 1
ATOM 863 N N . ASP A 1 106 ? -17.842 3.841 22.754 1.00 83.50 106 ASP A N 1
ATOM 864 C CA . ASP A 1 106 ? -18.883 4.764 23.204 1.00 83.50 106 ASP A CA 1
ATOM 865 C C . ASP A 1 106 ? -18.364 5.686 24.320 1.00 83.50 106 ASP A C 1
ATOM 867 O O . ASP A 1 106 ? -18.585 6.893 24.265 1.00 83.50 106 ASP A O 1
ATOM 871 N N . GLU A 1 107 ? -17.582 5.159 25.269 1.00 80.69 107 GLU A N 1
ATOM 872 C CA . GLU A 1 107 ? -16.938 5.965 26.318 1.00 80.69 107 GLU A CA 1
ATOM 873 C C . GLU A 1 107 ? -15.868 6.913 25.754 1.00 80.69 107 GLU A C 1
ATOM 875 O O . GLU A 1 107 ? -15.766 8.057 26.190 1.00 80.69 107 GLU A O 1
ATOM 880 N N . ILE A 1 108 ? -15.075 6.481 24.766 1.00 79.75 108 ILE A N 1
ATOM 881 C CA . ILE A 1 108 ? -14.095 7.348 24.088 1.00 79.75 108 ILE A CA 1
ATOM 882 C C . ILE A 1 108 ? -14.809 8.489 23.359 1.00 79.75 108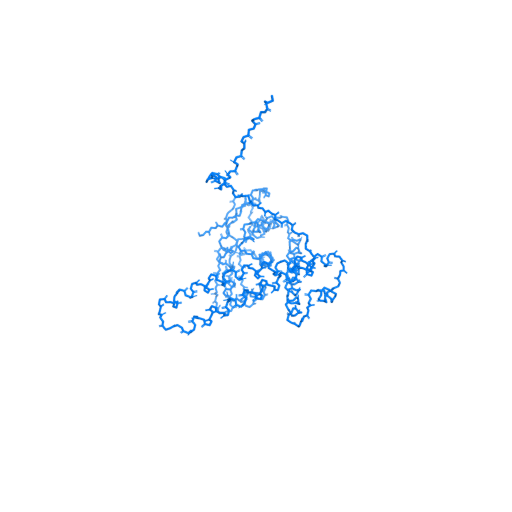 ILE A C 1
ATOM 884 O O . ILE A 1 108 ? -14.383 9.640 23.467 1.00 79.75 108 ILE A O 1
ATOM 888 N N . LEU A 1 109 ? -15.907 8.191 22.656 1.00 81.44 109 LEU A N 1
ATOM 889 C CA . LEU A 1 109 ? -16.729 9.205 22.002 1.00 81.44 109 LEU A CA 1
ATOM 890 C C . LEU A 1 109 ? -17.272 10.203 23.025 1.00 81.44 109 LEU A C 1
ATOM 892 O O . LEU A 1 109 ? -17.123 11.404 22.832 1.00 81.44 109 LEU A O 1
ATOM 896 N N . GLU A 1 110 ? -17.819 9.747 24.149 1.00 82.31 110 GLU A N 1
ATOM 897 C CA . GLU A 1 110 ? -18.278 10.647 25.215 1.00 82.31 110 GLU A CA 1
ATOM 898 C C . GLU A 1 110 ? -17.148 11.511 25.801 1.00 82.31 110 GLU A C 1
ATOM 900 O O . GLU A 1 110 ? -17.357 12.685 26.109 1.00 82.31 110 GLU A O 1
ATOM 905 N N . LEU A 1 111 ? -15.936 10.966 25.939 1.00 76.06 111 LEU A N 1
ATOM 906 C CA . LEU A 1 111 ? -14.787 11.695 26.484 1.00 76.06 111 LEU A CA 1
ATOM 907 C C . LEU A 1 111 ? -14.243 12.754 25.519 1.00 76.06 111 LEU A C 1
ATOM 909 O O . LEU A 1 111 ? -13.840 13.843 25.946 1.00 76.06 111 LEU A O 1
ATOM 913 N N . MET A 1 112 ? -14.199 12.432 24.228 1.00 75.44 112 MET A N 1
ATOM 914 C CA . MET A 1 112 ? -13.549 13.263 23.217 1.00 75.44 112 MET A CA 1
ATOM 915 C C . MET A 1 112 ? -14.493 14.271 22.561 1.00 75.44 112 MET A C 1
ATOM 917 O O . MET A 1 112 ? -14.010 15.239 21.979 1.00 75.44 112 MET A O 1
ATOM 921 N N . THR A 1 113 ? -15.810 14.119 22.720 1.00 77.88 113 THR A N 1
ATOM 922 C CA . THR A 1 113 ? -16.809 14.938 22.017 1.00 77.88 113 THR A CA 1
ATOM 923 C C . THR A 1 113 ? -17.562 15.873 22.968 1.00 77.88 113 THR A C 1
ATOM 925 O O . THR A 1 113 ? -17.822 15.545 24.126 1.00 77.88 113 THR A O 1
ATOM 928 N N . LYS A 1 114 ? -17.874 17.091 22.513 1.00 74.31 114 LYS A N 1
ATOM 929 C CA . LYS A 1 114 ? -18.745 18.056 23.216 1.00 74.31 114 LYS A CA 1
ATOM 930 C C . LYS A 1 114 ? -20.020 18.378 22.448 1.00 74.31 114 LYS A C 1
ATOM 932 O O . LYS A 1 114 ? -21.001 18.800 23.058 1.00 74.31 114 LYS A O 1
ATOM 937 N N . ASP A 1 115 ? -19.993 18.208 21.136 1.00 76.06 115 ASP A N 1
ATOM 938 C CA . ASP A 1 115 ? -21.094 18.482 20.224 1.00 76.06 115 ASP A CA 1
ATOM 939 C C . ASP A 1 115 ? -21.122 17.446 19.088 1.00 76.06 115 ASP A C 1
ATOM 941 O O . ASP A 1 115 ? -20.321 16.510 19.039 1.00 76.06 115 ASP A O 1
ATOM 945 N N . GLU A 1 116 ? -22.115 17.577 18.212 1.00 73.00 116 GLU A N 1
ATOM 946 C CA . GLU A 1 116 ? -22.363 16.642 17.114 1.00 73.00 116 GLU A CA 1
ATOM 947 C C . GLU A 1 116 ? -21.239 16.656 16.065 1.00 73.00 116 GLU A C 1
ATOM 949 O O . GLU A 1 116 ? -20.918 15.607 15.510 1.00 73.00 116 GLU A O 1
ATOM 954 N N . TYR A 1 117 ? -20.578 17.802 15.865 1.00 71.25 117 TYR A N 1
ATOM 955 C CA . TYR A 1 117 ? -19.454 17.931 14.937 1.00 71.25 117 TYR A CA 1
ATOM 956 C C . TYR A 1 117 ? -18.215 17.183 15.442 1.00 71.25 117 TYR A C 1
ATOM 958 O O . TYR A 1 117 ? -17.624 16.398 14.698 1.00 71.25 117 TYR A O 1
ATOM 966 N N . ASP A 1 118 ? -17.860 17.345 16.725 1.00 69.19 118 ASP A N 1
ATOM 967 C CA . ASP A 1 118 ? -16.791 16.544 17.328 1.00 69.19 118 ASP A CA 1
ATOM 968 C C . ASP A 1 118 ? -17.095 15.050 17.183 1.00 69.19 118 ASP A C 1
ATOM 970 O O . ASP A 1 118 ? -16.207 14.250 16.895 1.00 69.19 118 ASP A O 1
ATOM 974 N N . ARG A 1 119 ? -18.356 14.661 17.404 1.00 78.25 119 ARG A N 1
ATOM 975 C CA . ARG A 1 119 ? -18.766 13.260 17.338 1.00 78.25 119 ARG A CA 1
ATOM 976 C C . ARG A 1 119 ? -18.555 12.678 15.954 1.00 78.25 119 ARG A C 1
ATOM 978 O O . ARG A 1 119 ? -17.914 11.637 15.846 1.00 78.25 119 ARG A O 1
ATOM 985 N N . GLU A 1 120 ? -19.019 13.364 14.919 1.00 70.62 120 GLU A N 1
ATOM 986 C CA . GLU A 1 120 ? -18.810 12.942 13.538 1.00 70.62 120 GLU A CA 1
ATOM 987 C C . GLU A 1 120 ? -17.313 12.839 13.201 1.00 70.62 120 GLU A C 1
ATOM 989 O O . GLU A 1 120 ? -16.866 11.830 12.652 1.00 70.62 120 GLU A O 1
ATOM 994 N N . ARG A 1 121 ? -16.503 13.830 13.600 1.00 77.25 121 ARG A N 1
ATOM 995 C CA . ARG A 1 121 ? -15.047 13.813 13.387 1.00 77.25 121 ARG A CA 1
ATOM 996 C C . ARG A 1 121 ? -14.374 12.622 14.070 1.00 77.25 121 ARG A C 1
ATOM 998 O O . ARG A 1 121 ? -13.617 11.900 13.424 1.00 77.25 121 ARG A O 1
ATOM 1005 N N . ILE A 1 122 ? -14.636 12.400 15.358 1.00 77.31 122 ILE A N 1
ATOM 1006 C CA . ILE A 1 122 ? -14.020 11.303 16.117 1.00 77.31 122 ILE A CA 1
ATOM 1007 C C . ILE A 1 122 ? -14.507 9.943 15.596 1.00 77.31 122 ILE A C 1
ATOM 1009 O O . ILE A 1 122 ? -13.708 9.015 15.493 1.00 77.31 122 ILE A O 1
ATOM 1013 N N . GLU A 1 123 ? -15.775 9.812 15.191 1.00 75.00 123 GLU A N 1
ATOM 1014 C CA . GLU A 1 123 ? -16.288 8.603 14.529 1.00 75.00 123 GLU A CA 1
ATOM 1015 C C . GLU A 1 123 ? -15.593 8.344 13.181 1.00 75.00 123 GLU A C 1
ATOM 1017 O O . GLU A 1 123 ? -15.257 7.196 12.876 1.00 75.00 123 GLU A O 1
ATOM 1022 N N . ASN A 1 124 ? -15.315 9.395 12.403 1.00 65.69 124 ASN A N 1
ATOM 1023 C CA . ASN A 1 124 ? -14.549 9.308 11.156 1.00 65.69 124 ASN A CA 1
ATOM 1024 C C . ASN A 1 124 ? -13.103 8.873 11.399 1.00 65.69 124 ASN A C 1
ATOM 1026 O O . ASN A 1 124 ? -12.617 7.982 10.704 1.00 65.69 124 ASN A O 1
ATOM 1030 N N . ILE A 1 125 ? -12.442 9.438 12.412 1.00 71.62 125 ILE A N 1
ATOM 1031 C CA . ILE A 1 125 ? -11.094 9.024 12.818 1.00 71.62 125 ILE A CA 1
ATOM 1032 C C . ILE A 1 125 ? -11.104 7.553 13.245 1.00 71.62 125 ILE A C 1
ATOM 1034 O O . ILE A 1 125 ? -10.254 6.787 12.803 1.00 71.62 125 ILE A O 1
ATOM 1038 N N . TYR A 1 126 ? -12.095 7.132 14.035 1.00 72.12 126 TYR A N 1
ATOM 1039 C CA . TYR A 1 126 ? -12.225 5.746 14.487 1.00 72.12 126 TYR A CA 1
ATOM 1040 C C . TYR A 1 126 ? -12.372 4.773 13.314 1.00 72.12 126 TYR A C 1
ATOM 1042 O O . TYR A 1 126 ? -11.695 3.751 13.268 1.00 72.12 126 TYR A O 1
ATOM 1050 N N . ARG A 1 127 ? -13.237 5.104 12.349 1.00 67.38 127 ARG A N 1
ATOM 1051 C CA . ARG A 1 127 ? -13.429 4.313 11.129 1.00 67.38 127 ARG A CA 1
ATOM 1052 C C . ARG A 1 127 ? -12.138 4.212 10.320 1.00 67.38 127 ARG A C 1
ATOM 1054 O O . ARG A 1 127 ? -11.735 3.103 9.997 1.00 67.38 127 ARG A O 1
ATOM 1061 N N . ALA A 1 128 ? -11.463 5.335 10.083 1.00 66.75 128 ALA A N 1
ATOM 1062 C CA . ALA A 1 128 ? -10.193 5.351 9.361 1.00 66.75 128 ALA A CA 1
ATOM 1063 C C . ALA A 1 128 ? -9.106 4.528 10.079 1.00 66.75 128 ALA A C 1
ATOM 1065 O O . ALA A 1 128 ? -8.326 3.834 9.437 1.00 66.75 128 ALA A O 1
ATOM 1066 N N . MET A 1 129 ? -9.059 4.572 11.415 1.00 70.56 129 MET A N 1
ATOM 1067 C CA . MET A 1 129 ? -8.121 3.769 12.206 1.00 70.56 129 MET A CA 1
ATOM 1068 C C . MET A 1 129 ? -8.444 2.275 12.160 1.00 70.56 129 MET A C 1
ATOM 1070 O O . MET A 1 129 ? -7.532 1.461 12.073 1.00 70.56 129 MET A O 1
ATOM 1074 N N . ASP A 1 130 ? -9.716 1.891 12.257 1.00 71.81 130 ASP A N 1
ATOM 1075 C CA . ASP A 1 130 ? -10.114 0.483 12.204 1.00 71.81 130 ASP A CA 1
ATOM 1076 C C . ASP A 1 130 ? -9.901 -0.114 10.808 1.00 71.81 130 ASP A C 1
ATOM 1078 O O . ASP A 1 130 ? -9.403 -1.232 10.712 1.00 71.81 130 ASP A O 1
ATOM 1082 N N . GLU A 1 131 ? -10.206 0.633 9.744 1.00 67.38 131 GLU A N 1
ATOM 1083 C CA . GLU A 1 131 ? -9.890 0.251 8.360 1.00 67.38 131 GLU A CA 1
ATOM 1084 C C . GLU A 1 131 ? -8.377 0.055 8.192 1.00 67.38 131 GLU A C 1
ATOM 1086 O O . GLU A 1 131 ? -7.939 -1.007 7.758 1.00 67.38 131 GLU A O 1
ATOM 1091 N N . MET A 1 132 ? -7.566 1.007 8.662 1.00 67.19 132 MET A N 1
ATOM 1092 C CA . MET A 1 132 ? -6.105 0.895 8.626 1.00 67.19 132 MET A CA 1
ATOM 1093 C C . MET A 1 132 ? -5.593 -0.327 9.410 1.00 67.19 132 MET A C 1
ATOM 1095 O O . MET A 1 132 ? -4.710 -1.037 8.935 1.00 67.19 132 MET A O 1
ATOM 1099 N N . ASN A 1 133 ? -6.167 -0.617 10.583 1.00 72.88 133 ASN A N 1
ATOM 1100 C CA . ASN A 1 133 ? -5.812 -1.800 11.375 1.00 72.88 133 ASN A CA 1
ATOM 1101 C C . ASN A 1 133 ? -6.181 -3.105 10.656 1.00 72.88 133 ASN A C 1
ATOM 1103 O O . ASN A 1 133 ? -5.390 -4.045 10.670 1.00 72.88 133 ASN A O 1
ATOM 1107 N N . GLN A 1 134 ? -7.351 -3.169 10.014 1.00 75.38 134 GLN A N 1
ATOM 1108 C CA . GLN A 1 134 ? -7.754 -4.330 9.216 1.00 75.38 134 GLN A CA 1
ATOM 1109 C C . GLN A 1 134 ? -6.797 -4.552 8.046 1.00 75.38 134 GLN A C 1
ATOM 1111 O O . GLN A 1 134 ? -6.353 -5.673 7.820 1.00 75.38 134 GLN A O 1
ATOM 1116 N N . GLU A 1 135 ? -6.422 -3.492 7.334 1.00 76.94 135 GLU A N 1
ATOM 1117 C CA . GLU A 1 135 ? -5.492 -3.590 6.210 1.00 76.94 135 GLU A CA 1
ATOM 1118 C C . GLU A 1 135 ? -4.077 -3.993 6.645 1.00 76.94 135 GLU A C 1
ATOM 1120 O O . GLU A 1 135 ? -3.403 -4.757 5.949 1.00 76.94 135 GLU A O 1
ATOM 1125 N N . GLU A 1 136 ? -3.626 -3.540 7.816 1.00 80.81 136 GLU A N 1
ATOM 1126 C CA . GLU A 1 136 ? -2.369 -3.988 8.417 1.00 80.81 136 GLU A CA 1
ATOM 1127 C C . GLU A 1 136 ? -2.425 -5.450 8.886 1.00 80.81 136 GLU A C 1
ATOM 1129 O O . GLU A 1 136 ? -1.450 -6.192 8.706 1.00 80.81 136 GLU A O 1
ATOM 1134 N N . GLU A 1 137 ? -3.550 -5.895 9.451 1.00 85.06 137 GLU A N 1
ATOM 1135 C CA . GLU A 1 137 ? -3.784 -7.298 9.805 1.00 85.06 137 GLU A CA 1
ATOM 1136 C C . GLU A 1 137 ? -3.790 -8.188 8.558 1.00 85.06 137 GLU A C 1
ATOM 1138 O O . GLU A 1 137 ? -3.069 -9.188 8.518 1.00 85.06 137 GLU A O 1
ATOM 1143 N N . GLU A 1 138 ? -4.510 -7.795 7.507 1.00 82.50 138 GLU A N 1
ATOM 1144 C CA . GLU A 1 138 ? -4.518 -8.480 6.213 1.00 82.50 138 GLU A CA 1
ATOM 1145 C C . GLU A 1 138 ? -3.117 -8.545 5.598 1.00 82.50 138 GLU A C 1
ATOM 1147 O O . GLU A 1 138 ? -2.678 -9.609 5.150 1.00 82.50 138 GLU A O 1
ATOM 1152 N N . ALA A 1 139 ? -2.371 -7.435 5.612 1.00 86.31 139 ALA A N 1
ATOM 1153 C CA . ALA A 1 139 ? -0.992 -7.402 5.138 1.00 86.31 139 ALA A CA 1
ATOM 1154 C C . ALA A 1 139 ? -0.112 -8.372 5.940 1.00 86.31 139 ALA A C 1
ATOM 1156 O O . ALA A 1 139 ? 0.687 -9.123 5.374 1.00 86.31 139 ALA A O 1
ATOM 1157 N N . LYS A 1 140 ? -0.279 -8.429 7.262 1.00 87.75 140 LYS A N 1
ATOM 1158 C CA . LYS A 1 140 ? 0.446 -9.379 8.108 1.00 87.75 140 LYS A CA 1
ATOM 1159 C C . LYS A 1 140 ? 0.067 -10.829 7.804 1.00 87.75 140 LYS A C 1
ATOM 1161 O O . LYS A 1 140 ? 0.954 -11.675 7.696 1.00 87.75 140 LYS A O 1
ATOM 1166 N N . GLU A 1 141 ? -1.211 -11.124 7.591 1.00 89.75 141 GLU A N 1
ATOM 1167 C CA . GLU A 1 141 ? -1.647 -12.457 7.175 1.00 89.75 141 GLU A CA 1
ATOM 1168 C C . GLU A 1 141 ? -1.065 -12.868 5.819 1.00 89.75 141 GLU A C 1
ATOM 1170 O O . GLU A 1 141 ? -0.640 -14.015 5.645 1.00 89.75 141 GLU A O 1
ATOM 1175 N N . ILE A 1 142 ? -1.058 -11.949 4.849 1.00 90.62 142 ILE A N 1
ATOM 1176 C CA . ILE A 1 142 ? -0.424 -12.145 3.543 1.00 90.62 142 ILE A CA 1
ATOM 1177 C C . ILE A 1 142 ? 1.051 -12.467 3.744 1.00 90.62 142 ILE A C 1
ATOM 1179 O O . ILE A 1 142 ? 1.534 -13.463 3.201 1.00 90.62 142 ILE A O 1
ATOM 1183 N N . PHE A 1 143 ? 1.747 -11.663 4.554 1.00 90.88 143 PHE A N 1
ATOM 1184 C CA . PHE A 1 143 ? 3.148 -11.890 4.875 1.00 90.88 143 PHE A CA 1
ATOM 1185 C C . PHE A 1 143 ? 3.346 -13.316 5.354 1.00 90.88 143 PHE A C 1
ATOM 1187 O O . PHE A 1 143 ? 4.150 -14.042 4.783 1.00 90.88 143 PHE A O 1
ATOM 1194 N N . ASP A 1 144 ? 2.572 -13.743 6.350 1.00 90.25 144 ASP A N 1
ATOM 1195 C CA . ASP A 1 144 ? 2.729 -15.035 7.002 1.00 90.25 144 ASP A CA 1
ATOM 1196 C C . ASP A 1 144 ? 2.495 -16.225 6.063 1.00 90.25 144 ASP A C 1
ATOM 1198 O O . ASP A 1 144 ? 3.183 -17.242 6.216 1.00 90.25 144 ASP A O 1
ATOM 1202 N N . LYS A 1 145 ? 1.623 -16.073 5.056 1.00 89.50 145 LYS A N 1
ATOM 1203 C CA . LYS A 1 145 ? 1.320 -17.078 4.018 1.00 89.50 145 LYS A CA 1
ATOM 1204 C C . LYS A 1 145 ? 2.433 -17.239 2.970 1.00 89.50 145 LYS A C 1
ATOM 1206 O O . LYS A 1 145 ? 2.510 -18.292 2.331 1.00 89.50 145 LYS A O 1
ATOM 1211 N N . ILE A 1 146 ? 3.293 -16.237 2.781 1.00 89.31 146 ILE A N 1
ATOM 1212 C CA . ILE A 1 146 ? 4.378 -16.271 1.788 1.00 89.31 146 ILE A CA 1
ATOM 1213 C C . ILE A 1 146 ? 5.565 -17.096 2.319 1.00 89.31 146 ILE A C 1
ATOM 1215 O O . ILE A 1 146 ? 5.840 -17.152 3.522 1.00 89.31 146 ILE A O 1
ATOM 1219 N N . ASP A 1 147 ? 6.280 -17.786 1.426 1.00 88.06 147 ASP A N 1
ATOM 1220 C CA . ASP A 1 147 ? 7.468 -18.541 1.822 1.00 88.06 147 ASP A CA 1
ATOM 1221 C C . ASP A 1 147 ? 8.649 -17.628 2.200 1.00 88.06 147 ASP A C 1
ATOM 1223 O O . ASP A 1 147 ? 8.614 -16.413 2.024 1.00 88.06 147 ASP A O 1
ATOM 1227 N N . ILE A 1 148 ? 9.717 -18.206 2.756 1.00 87.38 148 ILE A N 1
ATOM 1228 C CA . ILE A 1 148 ? 10.853 -17.415 3.251 1.00 87.38 148 ILE A CA 1
ATOM 1229 C C . ILE A 1 148 ? 11.507 -16.547 2.163 1.00 87.38 148 ILE A C 1
ATOM 1231 O O . ILE A 1 148 ? 12.010 -15.468 2.465 1.00 87.38 148 ILE A O 1
ATOM 1235 N N . TYR A 1 149 ? 11.474 -16.986 0.903 1.00 86.44 149 TYR A N 1
ATOM 1236 C CA . TYR A 1 149 ? 12.117 -16.278 -0.197 1.00 86.44 149 TYR A CA 1
ATOM 1237 C C . TYR A 1 149 ? 11.238 -15.157 -0.751 1.00 86.44 149 TYR A C 1
ATOM 1239 O O . TYR A 1 149 ? 11.747 -14.082 -1.052 1.00 86.44 149 TYR A O 1
ATOM 1247 N N . GLY A 1 150 ? 9.923 -15.367 -0.831 1.00 88.62 150 GLY A N 1
ATOM 1248 C CA . GLY A 1 150 ? 8.986 -14.291 -1.143 1.00 88.62 150 GLY A CA 1
ATOM 1249 C C . GLY A 1 150 ? 8.927 -13.247 -0.023 1.00 88.62 150 GLY A C 1
ATOM 1250 O O . GLY A 1 150 ? 8.967 -12.054 -0.305 1.00 88.62 150 GLY A O 1
ATOM 1251 N N . LYS A 1 151 ? 8.942 -13.671 1.254 1.00 90.56 151 LYS A N 1
ATOM 1252 C CA . LYS A 1 151 ? 9.001 -12.763 2.418 1.00 90.56 151 LYS A CA 1
ATOM 1253 C C . LYS A 1 151 ? 10.206 -11.838 2.341 1.00 90.56 151 LYS A C 1
ATOM 1255 O O . LYS A 1 151 ? 10.077 -10.647 2.573 1.00 90.56 151 LYS A O 1
ATOM 1260 N N . MET A 1 152 ? 11.361 -12.385 1.983 1.00 87.69 152 MET A N 1
ATOM 1261 C CA . MET A 1 152 ? 12.600 -11.634 1.817 1.00 87.69 152 MET A CA 1
ATOM 1262 C C . MET A 1 152 ? 12.478 -10.530 0.761 1.00 87.69 152 MET A C 1
ATOM 1264 O O . MET A 1 152 ? 12.848 -9.391 1.044 1.00 87.69 152 MET A O 1
ATOM 1268 N N . VAL A 1 153 ? 11.932 -10.830 -0.425 1.00 88.56 153 VAL A N 1
ATOM 1269 C CA . VAL A 1 153 ? 11.728 -9.787 -1.442 1.00 88.56 153 VAL A CA 1
ATOM 1270 C C . VAL A 1 153 ? 10.681 -8.785 -0.980 1.00 88.56 153 VAL A C 1
ATOM 1272 O O . VAL A 1 153 ? 10.938 -7.591 -1.037 1.00 88.56 153 VAL A O 1
ATOM 1275 N N . LEU A 1 154 ? 9.543 -9.242 -0.458 1.00 89.75 154 LEU A N 1
ATOM 1276 C CA . LEU A 1 154 ? 8.480 -8.362 0.021 1.00 89.75 154 LEU A CA 1
ATOM 1277 C C . LEU A 1 154 ? 8.955 -7.423 1.141 1.00 89.75 154 LEU A C 1
ATOM 1279 O O . LEU A 1 154 ? 8.598 -6.250 1.145 1.00 89.75 154 LEU A O 1
ATOM 1283 N N . SER A 1 155 ? 9.807 -7.894 2.055 1.00 88.12 155 SER A N 1
ATOM 1284 C CA . SER A 1 155 ? 10.439 -7.045 3.072 1.00 88.12 155 SER A CA 1
ATOM 1285 C C . SER A 1 155 ? 11.341 -5.979 2.452 1.00 88.12 155 SER A C 1
ATOM 1287 O O . SER A 1 155 ? 11.285 -4.831 2.878 1.00 88.12 155 SER A O 1
ATOM 1289 N N . LYS A 1 156 ? 12.124 -6.322 1.423 1.00 87.00 156 LYS A N 1
ATOM 1290 C CA . LYS A 1 156 ? 12.963 -5.352 0.705 1.00 87.00 156 LYS A CA 1
ATOM 1291 C C . LYS A 1 156 ? 12.138 -4.361 -0.116 1.00 87.00 156 LYS A C 1
ATOM 1293 O O . LYS A 1 156 ? 12.446 -3.178 -0.112 1.00 87.00 156 LYS A O 1
ATOM 1298 N N . LEU A 1 157 ? 11.054 -4.815 -0.746 1.00 84.94 157 LEU A N 1
ATOM 1299 C CA . LEU A 1 157 ? 10.077 -3.945 -1.403 1.00 84.94 157 LEU A CA 1
ATOM 1300 C C . LEU A 1 157 ? 9.451 -2.979 -0.401 1.00 84.94 157 LEU A C 1
ATOM 1302 O O . LEU A 1 157 ? 9.372 -1.795 -0.684 1.00 84.94 157 LEU A O 1
ATOM 1306 N N . LYS A 1 158 ? 9.077 -3.449 0.792 1.00 82.19 158 LYS A N 1
ATOM 1307 C CA . LYS A 1 158 ? 8.601 -2.589 1.881 1.00 82.19 158 LYS A CA 1
ATOM 1308 C C . LYS A 1 158 ? 9.649 -1.556 2.303 1.00 82.19 158 LYS A C 1
ATOM 1310 O O . LYS A 1 158 ? 9.293 -0.405 2.504 1.00 82.19 158 LYS A O 1
ATOM 1315 N N . GLU A 1 159 ? 10.910 -1.950 2.456 1.00 80.50 159 GLU A N 1
ATOM 1316 C CA . GLU A 1 159 ? 11.987 -1.022 2.832 1.00 80.50 159 GLU A CA 1
ATOM 1317 C C . GLU A 1 159 ? 12.231 0.046 1.762 1.00 80.50 159 GLU A C 1
ATOM 1319 O O . GLU A 1 159 ? 12.459 1.198 2.103 1.00 80.50 159 GLU A O 1
ATOM 1324 N N . SER A 1 160 ? 12.195 -0.327 0.482 1.00 74.50 160 SER A N 1
ATOM 1325 C CA . SER A 1 160 ? 12.490 0.601 -0.611 1.00 74.50 160 SER A CA 1
ATOM 1326 C C . SER A 1 160 ? 11.281 1.438 -1.023 1.00 74.50 160 SER A C 1
ATOM 1328 O O . SER A 1 160 ? 11.428 2.623 -1.278 1.00 74.50 160 SER A O 1
ATOM 1330 N N . ALA A 1 161 ? 10.106 0.819 -1.143 1.00 68.00 161 ALA A N 1
ATOM 1331 C CA . ALA A 1 161 ? 8.898 1.430 -1.695 1.00 68.00 161 ALA A CA 1
ATOM 1332 C C . ALA A 1 161 ? 7.923 1.915 -0.623 1.00 68.00 161 ALA A C 1
ATOM 1334 O O . ALA A 1 161 ? 7.040 2.704 -0.926 1.00 68.00 161 ALA A O 1
ATOM 1335 N N . GLY A 1 162 ? 8.057 1.456 0.624 1.00 58.94 162 GLY A N 1
ATOM 1336 C CA . GLY A 1 162 ? 7.142 1.815 1.710 1.00 58.94 162 GLY A CA 1
ATOM 1337 C C . GLY A 1 162 ? 7.169 3.290 2.107 1.00 58.94 162 GLY A C 1
ATOM 1338 O O . GLY A 1 162 ? 6.276 3.724 2.826 1.00 58.94 162 GLY A O 1
ATOM 1339 N N . GLU A 1 163 ? 8.170 4.051 1.656 1.00 61.41 163 GLU A N 1
ATOM 1340 C CA . GLU A 1 163 ? 8.193 5.511 1.802 1.00 61.41 163 GLU A CA 1
ATOM 1341 C C . GLU A 1 163 ? 7.311 6.214 0.755 1.00 61.41 163 GLU A C 1
ATOM 1343 O O . GLU A 1 163 ? 6.764 7.278 1.036 1.00 61.41 163 GLU A O 1
ATOM 1348 N N . GLU A 1 164 ? 7.130 5.611 -0.424 1.00 63.72 164 GLU A N 1
ATOM 1349 C CA . GLU A 1 164 ? 6.360 6.174 -1.544 1.00 63.72 164 GLU A CA 1
ATOM 1350 C C . GLU A 1 164 ? 4.959 5.553 -1.680 1.00 63.72 164 GLU A C 1
ATOM 1352 O O . GLU A 1 164 ? 4.051 6.171 -2.231 1.00 63.72 164 GLU A O 1
ATOM 1357 N N . LEU A 1 165 ? 4.765 4.337 -1.164 1.00 66.06 165 LEU A N 1
ATOM 1358 C CA . LEU A 1 165 ? 3.547 3.549 -1.318 1.00 66.06 165 LEU A CA 1
ATOM 1359 C C . LEU A 1 165 ? 2.973 3.102 0.023 1.00 66.06 165 LEU A C 1
ATOM 1361 O O . LEU A 1 165 ? 3.683 2.679 0.938 1.00 66.06 165 LEU A O 1
ATOM 1365 N N . TYR A 1 166 ? 1.642 3.081 0.084 1.00 75.31 166 TYR A N 1
ATOM 1366 C CA . TYR A 1 166 ? 0.922 2.505 1.208 1.00 75.31 166 TYR A CA 1
ATOM 1367 C C . TYR A 1 166 ? 1.165 0.989 1.287 1.00 75.31 166 TYR A C 1
ATOM 1369 O O . TYR A 1 166 ? 0.885 0.235 0.350 1.00 75.31 166 TYR A O 1
ATOM 1377 N N . LEU A 1 167 ? 1.718 0.534 2.416 1.00 79.56 167 LEU A N 1
ATOM 1378 C CA . LEU A 1 167 ? 2.221 -0.833 2.575 1.00 79.56 167 LEU A CA 1
ATOM 1379 C C . LEU A 1 167 ? 1.174 -1.925 2.313 1.00 79.56 167 LEU A C 1
ATOM 1381 O O . LEU A 1 167 ? 1.512 -2.879 1.610 1.00 79.56 167 LEU A O 1
ATOM 1385 N N . PRO A 1 168 ? -0.078 -1.826 2.795 1.00 82.94 168 PRO A N 1
ATOM 1386 C CA . PRO A 1 168 ? -1.092 -2.829 2.481 1.00 82.94 168 PRO A CA 1
ATOM 1387 C C . PRO A 1 168 ? -1.323 -3.043 0.983 1.00 82.94 168 PRO A C 1
ATOM 1389 O O . PRO A 1 168 ? -1.498 -4.189 0.565 1.00 82.94 168 PRO A O 1
ATOM 1392 N N . LEU A 1 169 ? -1.221 -2.000 0.150 1.00 84.44 169 LEU A N 1
ATOM 1393 C CA . LEU A 1 169 ? -1.352 -2.134 -1.308 1.00 84.44 169 LEU A CA 1
ATOM 1394 C C . LEU A 1 169 ? -0.214 -2.956 -1.906 1.00 84.44 169 LEU A C 1
ATOM 1396 O O . LEU A 1 169 ? -0.464 -3.863 -2.700 1.00 84.44 169 LEU A O 1
ATOM 1400 N N . ILE A 1 170 ? 1.027 -2.704 -1.471 1.00 88.69 170 ILE A N 1
ATOM 1401 C CA . ILE A 1 170 ? 2.193 -3.494 -1.896 1.00 88.69 170 ILE A CA 1
ATOM 1402 C C . ILE A 1 170 ? 1.967 -4.973 -1.568 1.00 88.69 170 ILE A C 1
ATOM 1404 O O . ILE A 1 170 ? 2.240 -5.842 -2.394 1.00 88.69 170 ILE A O 1
ATOM 1408 N N . TYR A 1 171 ? 1.439 -5.274 -0.380 1.00 89.88 171 TYR A N 1
ATOM 1409 C CA . TYR A 1 171 ? 1.208 -6.646 0.063 1.00 89.88 171 TYR A CA 1
ATOM 1410 C C . TYR A 1 171 ? 0.085 -7.321 -0.729 1.00 89.88 171 TYR A C 1
ATOM 1412 O O . TYR A 1 171 ? 0.287 -8.434 -1.219 1.00 89.88 171 TYR A O 1
ATOM 1420 N N . LYS A 1 172 ? -1.063 -6.652 -0.909 1.00 89.00 172 LYS A N 1
ATOM 1421 C CA . LYS A 1 172 ? -2.194 -7.145 -1.716 1.00 89.00 172 LYS A CA 1
ATOM 1422 C C . LYS A 1 172 ? -1.763 -7.415 -3.161 1.00 89.00 172 LYS A C 1
ATOM 1424 O O . LYS A 1 172 ? -2.001 -8.504 -3.689 1.00 89.00 172 LYS A O 1
ATOM 1429 N N . PHE A 1 173 ? -1.043 -6.476 -3.772 1.00 90.12 173 PHE A N 1
ATOM 1430 C CA . PHE A 1 173 ? -0.539 -6.615 -5.135 1.00 90.12 173 PHE A CA 1
ATOM 1431 C C . PHE A 1 173 ? 0.513 -7.724 -5.266 1.00 90.12 173 PHE A C 1
ATOM 1433 O O . PHE A 1 173 ? 0.406 -8.589 -6.136 1.00 90.12 173 PHE A O 1
ATOM 1440 N N . TYR A 1 174 ? 1.506 -7.761 -4.373 1.00 91.12 174 TYR A N 1
ATOM 1441 C CA . TYR A 1 174 ? 2.529 -8.809 -4.382 1.00 91.12 174 TYR A CA 1
ATOM 1442 C C . TYR A 1 174 ? 1.906 -10.193 -4.195 1.00 91.12 174 TYR A C 1
ATOM 1444 O O . TYR A 1 174 ? 2.284 -11.143 -4.876 1.00 91.12 174 TYR A O 1
ATOM 1452 N N . TRP A 1 175 ? 0.912 -10.312 -3.312 1.00 91.06 175 TRP A N 1
ATOM 1453 C CA . TRP A 1 175 ? 0.156 -11.543 -3.097 1.00 91.06 175 TRP A CA 1
ATOM 1454 C C . TRP A 1 175 ? -0.613 -11.990 -4.339 1.00 91.06 175 TRP A C 1
ATOM 1456 O O . TRP A 1 175 ? -0.613 -13.182 -4.668 1.00 91.06 175 TRP A O 1
ATOM 1466 N N . MET A 1 176 ? -1.232 -11.052 -5.057 1.00 89.88 176 MET A N 1
ATOM 1467 C CA . MET A 1 176 ? -1.871 -11.330 -6.341 1.00 89.88 176 MET A CA 1
ATOM 1468 C C . MET A 1 176 ? -0.856 -11.902 -7.332 1.00 89.88 176 MET A C 1
ATOM 1470 O O . MET A 1 176 ? -1.092 -12.987 -7.868 1.00 89.88 176 MET A O 1
ATOM 1474 N N . LEU A 1 177 ? 0.288 -11.241 -7.532 1.00 89.94 177 LEU A N 1
ATOM 1475 C CA . LEU A 1 177 ? 1.332 -11.741 -8.432 1.00 89.94 177 LEU A CA 1
ATOM 1476 C C . LEU A 1 177 ? 1.857 -13.114 -7.974 1.00 89.94 177 LEU A C 1
ATOM 1478 O O . LEU A 1 177 ? 2.013 -14.027 -8.783 1.00 89.94 177 LEU A O 1
ATOM 1482 N N . TYR A 1 178 ? 2.073 -13.297 -6.669 1.00 88.12 178 TYR A N 1
ATOM 1483 C CA . TYR A 1 178 ? 2.596 -14.530 -6.078 1.00 88.12 178 TYR A CA 1
ATOM 1484 C C . TYR A 1 178 ? 1.690 -15.742 -6.335 1.00 88.12 178 TYR A C 1
ATOM 1486 O O . TYR A 1 178 ? 2.185 -16.835 -6.631 1.00 88.12 178 TYR A O 1
ATOM 1494 N N . ASN A 1 179 ? 0.368 -15.567 -6.230 1.00 84.38 179 ASN A N 1
ATOM 1495 C CA . ASN A 1 179 ? -0.597 -16.652 -6.433 1.00 84.38 179 ASN A CA 1
ATOM 1496 C C . ASN A 1 179 ? -0.963 -16.888 -7.882 1.00 84.38 179 ASN A C 1
ATOM 1498 O O . ASN A 1 179 ? -1.219 -18.029 -8.268 1.00 84.38 179 ASN A O 1
ATOM 1502 N N . SER A 1 180 ? -0.997 -15.823 -8.669 1.00 74.69 180 SER A N 1
ATOM 1503 C CA . SER A 1 180 ? -1.490 -15.892 -10.038 1.00 74.69 180 SER A CA 1
ATOM 1504 C C . SER A 1 180 ? -0.404 -16.362 -11.020 1.00 74.69 180 SER A C 1
ATOM 1506 O O . SER A 1 180 ? -0.618 -16.408 -12.225 1.00 74.69 180 SER A O 1
ATOM 1508 N N . MET A 1 181 ? 0.755 -16.784 -10.504 1.00 67.56 181 MET A N 1
ATOM 1509 C CA . MET A 1 181 ? 1.864 -17.307 -11.293 1.00 67.56 181 MET A CA 1
ATOM 1510 C C . MET A 1 181 ? 1.555 -18.538 -12.126 1.00 67.56 181 MET A C 1
ATOM 1512 O O . MET A 1 181 ? 1.420 -19.655 -11.607 1.00 67.56 181 MET A O 1
ATOM 1516 N N . ASP A 1 182 ? 1.647 -18.334 -13.435 1.00 67.50 182 ASP A N 1
ATOM 1517 C CA . ASP A 1 182 ? 1.940 -19.350 -14.427 1.00 67.50 182 ASP A CA 1
ATOM 1518 C C . ASP A 1 182 ? 3.438 -19.323 -14.823 1.00 67.50 182 ASP A C 1
ATOM 1520 O O . ASP A 1 182 ? 4.264 -18.668 -14.186 1.00 67.50 182 ASP A O 1
ATOM 1524 N N . LYS A 1 183 ? 3.829 -20.102 -15.840 1.00 64.88 183 LYS A N 1
ATOM 1525 C CA . LYS A 1 183 ? 5.217 -20.109 -16.348 1.00 64.88 183 LYS A CA 1
ATOM 1526 C C . LYS A 1 183 ? 5.544 -18.902 -17.239 1.00 64.88 183 LYS A C 1
ATOM 1528 O O . LYS A 1 183 ? 6.704 -18.763 -17.618 1.00 64.88 183 LYS A O 1
ATOM 1533 N N . SER A 1 184 ? 4.549 -18.097 -17.606 1.00 73.75 184 SER A N 1
ATOM 1534 C CA . SER A 1 184 ? 4.674 -16.967 -18.532 1.00 73.75 184 SER A CA 1
ATOM 1535 C C . SER A 1 184 ? 5.260 -15.742 -17.845 1.00 73.75 184 SER A C 1
ATOM 1537 O O . SER A 1 184 ? 5.955 -14.969 -18.492 1.00 73.75 184 SER A O 1
ATOM 1539 N N . GLY A 1 185 ? 4.967 -15.566 -16.551 1.00 80.06 185 GLY A N 1
ATOM 1540 C CA . GLY A 1 185 ? 5.184 -14.278 -15.889 1.00 80.06 185 GLY A CA 1
ATOM 1541 C C . GLY A 1 185 ? 4.217 -13.222 -16.422 1.00 80.06 185 GLY A C 1
ATOM 1542 O O . GLY A 1 185 ? 4.561 -12.050 -16.501 1.00 80.06 185 GLY A O 1
ATOM 1543 N N . GLU A 1 186 ? 3.021 -13.645 -16.833 1.00 87.56 186 GLU A N 1
ATOM 1544 C CA . GLU A 1 186 ? 2.002 -12.783 -17.422 1.00 87.56 186 GLU A CA 1
ATOM 1545 C C . GLU A 1 186 ? 0.696 -12.935 -16.649 1.00 87.56 186 GLU A C 1
ATOM 1547 O O . GLU A 1 186 ? 0.307 -14.039 -16.265 1.00 87.56 186 GLU A O 1
ATOM 1552 N N . LEU A 1 187 ? 0.014 -11.816 -16.430 1.00 85.56 187 LEU A N 1
ATOM 1553 C CA . LEU A 1 187 ? -1.329 -11.773 -15.884 1.00 85.56 187 LEU A CA 1
ATOM 1554 C C . LEU A 1 187 ? -2.216 -10.877 -16.723 1.00 85.56 187 LEU A C 1
ATOM 1556 O O . LEU A 1 187 ? -1.845 -9.755 -17.047 1.00 85.56 187 LEU A O 1
ATOM 1560 N N . VAL A 1 188 ? -3.407 -11.380 -17.033 1.00 83.50 188 VAL A N 1
ATOM 1561 C CA . VAL A 1 188 ? -4.457 -10.624 -17.708 1.00 83.50 188 VAL A CA 1
ATOM 1562 C C . VAL A 1 188 ? -5.684 -10.658 -16.821 1.00 83.50 188 VAL A C 1
ATOM 1564 O O . VAL A 1 188 ? -6.160 -11.732 -16.449 1.00 83.50 188 VAL A O 1
ATOM 1567 N N . PHE A 1 189 ? -6.194 -9.486 -16.486 1.00 77.75 189 PHE A N 1
ATOM 1568 C CA . PHE A 1 189 ? -7.378 -9.338 -15.655 1.00 77.75 189 PHE A CA 1
ATOM 1569 C C . PHE A 1 189 ? -8.235 -8.192 -16.167 1.00 77.75 189 PHE A C 1
ATOM 1571 O O . PHE A 1 189 ? -7.789 -7.318 -16.915 1.00 77.75 189 PHE A O 1
ATOM 1578 N N . THR A 1 190 ? -9.503 -8.230 -15.779 1.00 71.31 190 THR A N 1
ATOM 1579 C CA . THR A 1 190 ? -10.389 -7.093 -15.976 1.00 71.31 190 THR A CA 1
ATOM 1580 C C . THR A 1 190 ? -9.941 -5.948 -15.071 1.00 71.31 190 THR A C 1
ATOM 1582 O O . THR A 1 190 ? -9.622 -6.194 -13.911 1.00 71.31 190 THR A O 1
ATOM 1585 N N . GLU A 1 191 ? -9.904 -4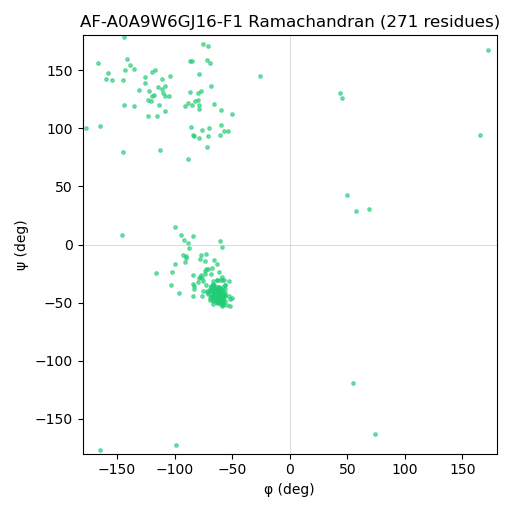.723 -15.591 1.00 60.59 191 GLU A N 1
ATOM 1586 C CA . GLU A 1 191 ? -9.481 -3.495 -14.891 1.00 60.59 191 GLU A CA 1
ATOM 1587 C C . GLU A 1 191 ? -10.193 -3.354 -13.538 1.00 60.59 191 GLU A C 1
ATOM 1589 O O . GLU A 1 191 ? -9.538 -3.250 -12.505 1.00 60.59 191 GLU A O 1
ATOM 1594 N N . ASN A 1 192 ? -11.509 -3.578 -13.518 1.00 64.31 192 ASN A N 1
ATOM 1595 C CA . ASN A 1 192 ? -12.314 -3.566 -12.296 1.00 64.31 192 ASN A CA 1
ATOM 1596 C C . ASN A 1 192 ? -11.765 -4.481 -11.186 1.00 64.31 192 ASN A C 1
ATOM 1598 O O . ASN A 1 192 ? -11.927 -4.190 -10.012 1.00 64.31 192 ASN A O 1
ATOM 1602 N N . SER A 1 193 ? -11.111 -5.595 -11.525 1.00 76.12 193 SER A N 1
ATOM 1603 C CA . SER A 1 193 ? -10.596 -6.530 -10.520 1.00 76.12 193 SER A CA 1
ATOM 1604 C C . SER A 1 193 ? -9.323 -6.040 -9.838 1.00 76.12 193 SER A C 1
ATOM 1606 O O . SER A 1 193 ? -9.092 -6.416 -8.692 1.00 76.12 193 SER A O 1
ATOM 1608 N N . ILE A 1 194 ? -8.491 -5.236 -10.513 1.00 80.06 194 ILE A N 1
ATOM 1609 C CA . ILE A 1 194 ? -7.315 -4.641 -9.864 1.00 80.06 194 ILE A CA 1
ATOM 1610 C C . ILE A 1 194 ? -7.688 -3.369 -9.103 1.00 80.06 194 ILE A C 1
ATOM 1612 O O . ILE A 1 194 ? -7.174 -3.161 -8.008 1.00 80.06 194 ILE A O 1
ATOM 1616 N N . GLU A 1 195 ? -8.629 -2.585 -9.634 1.00 74.38 195 GLU A N 1
ATOM 1617 C CA . GLU A 1 195 ? -9.223 -1.440 -8.939 1.00 74.38 195 GLU A CA 1
ATOM 1618 C C . GLU A 1 195 ? -9.879 -1.883 -7.628 1.00 74.38 195 GLU A C 1
ATOM 1620 O O . GLU A 1 195 ? -9.569 -1.340 -6.574 1.00 74.38 195 GLU A O 1
ATOM 1625 N N . GLU A 1 196 ? -10.702 -2.939 -7.657 1.00 78.19 196 GLU A N 1
ATOM 1626 C CA . GLU A 1 196 ? -11.320 -3.514 -6.454 1.00 78.19 196 GLU A CA 1
ATOM 1627 C C . GLU A 1 196 ? -10.282 -4.098 -5.485 1.00 78.19 196 GLU A C 1
ATOM 1629 O O . GLU A 1 196 ? -10.414 -3.941 -4.272 1.00 78.19 196 GLU A O 1
ATOM 1634 N N . LEU A 1 197 ? -9.240 -4.766 -5.996 1.00 81.44 197 LEU A N 1
ATOM 1635 C CA . LEU A 1 197 ? -8.192 -5.354 -5.155 1.00 81.44 197 LEU A CA 1
ATOM 1636 C C . LEU A 1 197 ? -7.402 -4.282 -4.396 1.00 81.44 197 LEU A C 1
ATOM 1638 O O . LEU A 1 197 ? -7.052 -4.485 -3.232 1.00 81.44 197 LEU A O 1
ATOM 1642 N N . LEU A 1 198 ? -7.065 -3.188 -5.078 1.00 81.69 198 LEU A N 1
ATOM 1643 C CA . LEU A 1 198 ? -6.249 -2.108 -4.527 1.00 81.69 198 LEU A CA 1
ATOM 1644 C C . LEU A 1 198 ? -7.096 -0.990 -3.913 1.00 81.69 198 LEU A C 1
ATOM 1646 O O . LEU A 1 198 ? -6.541 -0.123 -3.248 1.00 81.69 198 LEU A O 1
ATOM 1650 N N . ASN A 1 199 ? -8.417 -1.022 -4.096 1.00 76.88 199 ASN A N 1
ATOM 1651 C CA . ASN A 1 199 ? -9.328 0.065 -3.750 1.00 76.88 199 ASN A CA 1
ATOM 1652 C C . ASN A 1 199 ? -8.848 1.419 -4.314 1.00 76.88 199 ASN A C 1
ATOM 1654 O O . ASN A 1 199 ? -8.841 2.437 -3.623 1.00 76.88 199 ASN A O 1
ATOM 1658 N N . LEU A 1 200 ? -8.390 1.398 -5.568 1.00 78.00 200 LEU A N 1
ATOM 1659 C CA . LEU A 1 200 ? -7.896 2.557 -6.310 1.00 78.00 200 LEU A CA 1
ATOM 1660 C C . LEU A 1 200 ? -8.759 2.764 -7.553 1.00 78.00 200 LEU A C 1
ATOM 1662 O O . LEU A 1 200 ? -9.246 1.796 -8.135 1.00 78.00 200 LEU A O 1
ATOM 1666 N N . ASP A 1 201 ? -8.916 4.017 -7.971 1.00 76.31 201 ASP A N 1
ATOM 1667 C CA . ASP A 1 201 ? -9.433 4.329 -9.301 1.00 76.31 201 ASP A CA 1
ATOM 1668 C C . ASP A 1 201 ? -8.358 4.094 -10.376 1.00 76.31 201 ASP A C 1
ATOM 1670 O O . ASP A 1 201 ? -7.192 3.831 -10.073 1.00 76.31 201 ASP A O 1
ATOM 1674 N N . ARG A 1 202 ? -8.744 4.189 -11.651 1.00 77.50 202 ARG A N 1
ATOM 1675 C CA . ARG A 1 202 ? -7.841 3.971 -12.785 1.00 77.50 202 ARG A CA 1
ATOM 1676 C C . ARG A 1 202 ? -6.548 4.787 -12.713 1.00 77.50 202 ARG A C 1
ATOM 1678 O O . ARG A 1 202 ? -5.474 4.234 -12.933 1.00 77.50 202 ARG A O 1
ATOM 1685 N N . GLU A 1 203 ? -6.638 6.085 -12.417 1.00 79.31 203 GLU A N 1
ATOM 1686 C CA . GLU A 1 203 ? -5.459 6.960 -12.321 1.00 79.31 203 GLU A CA 1
ATOM 1687 C C . GLU A 1 203 ? -4.546 6.524 -11.165 1.00 79.31 203 GLU A C 1
ATOM 1689 O O . GLU A 1 203 ? -3.325 6.454 -11.326 1.00 79.31 203 GLU A O 1
ATOM 1694 N N . GLY A 1 204 ? -5.130 6.148 -10.023 1.00 78.75 204 GLY A N 1
ATOM 1695 C CA . GLY A 1 204 ? -4.405 5.578 -8.894 1.00 78.75 204 GLY A CA 1
ATOM 1696 C C . GLY A 1 204 ? -3.731 4.248 -9.231 1.00 78.75 204 GLY A C 1
ATOM 1697 O O . GLY A 1 204 ? -2.578 4.035 -8.852 1.00 78.75 204 GLY A O 1
ATOM 1698 N N . VAL A 1 205 ? -4.406 3.365 -9.973 1.00 84.31 205 VAL A N 1
ATOM 1699 C CA . VAL A 1 205 ? -3.830 2.099 -10.451 1.00 84.31 205 VAL A CA 1
ATOM 1700 C C . VAL A 1 205 ? -2.661 2.362 -11.399 1.00 84.31 205 VAL A C 1
ATOM 1702 O O . VAL A 1 205 ? -1.610 1.749 -11.230 1.00 84.31 205 VAL A O 1
ATOM 1705 N N . GLU A 1 206 ? -2.797 3.275 -12.362 1.00 85.50 206 GLU A N 1
ATOM 1706 C CA . GLU A 1 206 ? -1.715 3.638 -13.289 1.00 85.50 206 GLU A CA 1
ATOM 1707 C C . GLU A 1 206 ? -0.487 4.166 -12.535 1.00 85.50 206 GLU A C 1
ATOM 1709 O O . GLU A 1 206 ? 0.610 3.631 -12.702 1.00 85.50 206 GLU A O 1
ATOM 1714 N N . GLY A 1 207 ? -0.678 5.122 -11.619 1.00 85.19 207 GLY A N 1
ATOM 1715 C CA . GLY A 1 207 ? 0.407 5.645 -10.786 1.00 85.19 207 GLY A CA 1
ATOM 1716 C C . GLY A 1 207 ? 1.057 4.571 -9.906 1.00 85.19 207 GLY A C 1
ATOM 1717 O O . GLY A 1 207 ? 2.282 4.507 -9.798 1.00 85.19 207 GLY A O 1
ATOM 1718 N N . PHE A 1 208 ? 0.258 3.675 -9.320 1.00 87.00 208 PHE A N 1
ATOM 1719 C CA . PHE A 1 208 ? 0.769 2.546 -8.544 1.00 87.00 208 PHE A CA 1
ATOM 1720 C C . PHE A 1 208 ? 1.633 1.609 -9.404 1.00 87.00 208 PHE A C 1
ATOM 1722 O O . PHE A 1 208 ? 2.721 1.204 -8.986 1.00 87.00 208 PHE A O 1
ATOM 1729 N N . LEU A 1 209 ? 1.176 1.267 -10.612 1.00 90.06 209 LEU A N 1
ATOM 1730 C CA . LEU A 1 209 ? 1.896 0.377 -11.524 1.00 90.06 209 LEU A CA 1
ATOM 1731 C C . LEU A 1 209 ? 3.174 1.016 -12.069 1.00 90.06 209 LEU A C 1
ATOM 1733 O O . LEU A 1 209 ? 4.180 0.314 -12.190 1.00 90.06 209 LEU A O 1
ATOM 1737 N N . ASP A 1 210 ? 3.168 2.321 -12.335 1.00 87.75 210 ASP A N 1
ATOM 1738 C CA . ASP A 1 210 ? 4.363 3.071 -12.724 1.00 87.75 210 ASP A CA 1
ATOM 1739 C C . ASP A 1 210 ? 5.449 2.967 -11.654 1.00 87.75 210 ASP A C 1
ATOM 1741 O O . ASP A 1 210 ? 6.568 2.539 -11.957 1.00 87.75 210 ASP A O 1
ATOM 1745 N N . ILE A 1 211 ? 5.103 3.242 -10.392 1.00 86.69 211 ILE A N 1
ATOM 1746 C CA . ILE A 1 211 ? 6.031 3.117 -9.260 1.00 86.69 211 ILE A CA 1
ATOM 1747 C C . ILE A 1 211 ? 6.544 1.676 -9.158 1.00 86.69 211 ILE A C 1
ATOM 1749 O O . ILE A 1 211 ? 7.754 1.450 -9.120 1.00 86.69 211 ILE A O 1
ATOM 1753 N N . MET A 1 212 ? 5.651 0.680 -9.193 1.00 88.12 212 MET A N 1
ATOM 1754 C CA . MET A 1 212 ? 6.028 -0.738 -9.109 1.00 88.12 212 MET A CA 1
ATOM 1755 C C . MET A 1 212 ? 6.908 -1.203 -10.284 1.00 88.12 212 MET A C 1
ATOM 1757 O O . MET A 1 212 ? 7.754 -2.085 -10.107 1.00 88.12 212 MET A O 1
ATOM 1761 N N . SER A 1 213 ? 6.752 -0.616 -11.474 1.00 90.19 213 SER A N 1
ATOM 1762 C CA . SER A 1 213 ? 7.596 -0.884 -12.649 1.00 90.19 213 SER 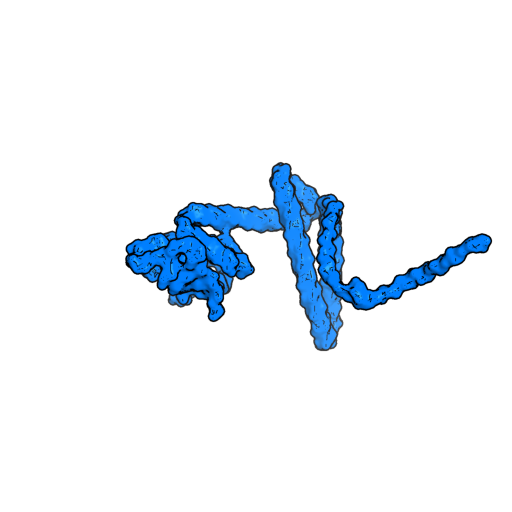A CA 1
ATOM 1763 C C . SER A 1 213 ? 8.991 -0.262 -12.547 1.00 90.19 213 SER A C 1
ATOM 1765 O O . SER A 1 213 ? 9.953 -0.793 -13.107 1.00 90.19 213 SER A O 1
ATOM 1767 N N . GLY A 1 214 ? 9.127 0.811 -11.763 1.00 88.19 214 GLY A N 1
ATOM 1768 C CA . GLY A 1 214 ? 10.405 1.417 -11.400 1.00 88.19 214 GLY A CA 1
ATOM 1769 C C . GLY A 1 214 ? 11.218 0.585 -10.405 1.00 88.19 214 GLY A C 1
ATOM 1770 O O . GLY A 1 214 ? 12.382 0.897 -10.160 1.00 88.19 214 GLY A O 1
ATOM 1771 N N . ILE A 1 215 ? 10.655 -0.487 -9.837 1.00 88.94 215 ILE A N 1
ATOM 1772 C CA . ILE A 1 215 ? 11.349 -1.309 -8.846 1.00 88.94 215 ILE A CA 1
ATOM 1773 C C . ILE A 1 215 ? 12.106 -2.448 -9.516 1.00 88.94 215 ILE A C 1
ATOM 1775 O O . ILE A 1 215 ? 11.528 -3.362 -10.109 1.00 88.94 215 ILE A O 1
ATOM 1779 N N . GLU A 1 216 ? 13.418 -2.445 -9.336 1.00 92.50 216 GLU A N 1
ATOM 1780 C CA . GLU A 1 216 ? 14.310 -3.480 -9.822 1.00 92.50 216 GLU A CA 1
ATOM 1781 C C . GLU A 1 216 ? 14.846 -4.332 -8.675 1.00 92.50 216 GLU A C 1
ATOM 1783 O O . GLU A 1 216 ? 15.252 -3.827 -7.628 1.00 92.50 216 GLU A O 1
ATOM 1788 N N . VAL A 1 217 ? 14.853 -5.645 -8.891 1.00 91.44 217 VAL A N 1
ATOM 1789 C CA . VAL A 1 217 ? 15.297 -6.644 -7.927 1.00 91.44 217 VAL A CA 1
ATOM 1790 C C . VAL A 1 217 ? 16.471 -7.413 -8.517 1.00 91.44 217 VAL A C 1
ATOM 1792 O O . VAL A 1 217 ? 16.398 -7.964 -9.621 1.00 91.44 217 VAL A O 1
ATOM 1795 N N . GLN A 1 218 ? 17.557 -7.491 -7.758 1.00 91.38 218 GLN A N 1
ATOM 1796 C CA . GLN A 1 218 ? 18.687 -8.360 -8.046 1.00 91.38 218 GLN A CA 1
ATOM 1797 C C . GLN A 1 218 ? 18.708 -9.508 -7.039 1.00 91.38 218 GLN A C 1
ATOM 1799 O O . GLN A 1 218 ? 18.662 -9.295 -5.828 1.00 91.38 218 GLN A O 1
ATOM 1804 N N . MET A 1 219 ? 18.775 -10.735 -7.553 1.00 89.06 219 MET A N 1
ATOM 1805 C CA . MET A 1 219 ? 18.824 -11.947 -6.747 1.00 89.06 219 MET A CA 1
ATOM 1806 C C . MET A 1 219 ? 19.734 -12.979 -7.403 1.00 89.06 219 MET A C 1
ATOM 1808 O O . MET A 1 219 ? 19.505 -13.407 -8.539 1.00 89.06 219 MET A O 1
ATOM 1812 N N . GLY A 1 220 ? 20.781 -13.375 -6.680 1.00 85.19 220 GLY A N 1
ATOM 1813 C CA . GLY A 1 220 ? 21.800 -14.276 -7.200 1.00 85.19 220 GLY A CA 1
ATOM 1814 C C . GLY A 1 220 ? 22.423 -13.756 -8.495 1.00 85.19 220 GLY A C 1
ATOM 1815 O O . GLY A 1 220 ? 23.021 -12.684 -8.528 1.00 85.19 220 GLY A O 1
ATOM 1816 N N . ASN A 1 221 ? 22.287 -14.531 -9.571 1.00 85.56 221 ASN A N 1
ATOM 1817 C CA . ASN A 1 221 ? 22.788 -14.196 -10.907 1.00 85.56 221 ASN A CA 1
ATOM 1818 C C . ASN A 1 221 ? 21.747 -13.521 -11.821 1.00 85.56 221 ASN A C 1
ATOM 1820 O O . ASN A 1 221 ? 22.014 -13.362 -13.013 1.00 85.56 221 ASN A O 1
ATOM 1824 N N . LYS A 1 222 ? 20.567 -13.154 -11.308 1.00 89.62 222 LYS A N 1
ATOM 1825 C CA . LYS A 1 222 ? 19.490 -12.528 -12.087 1.00 89.62 222 LYS A CA 1
ATOM 1826 C C . LYS A 1 222 ? 19.192 -11.122 -11.581 1.00 89.62 222 LYS A C 1
ATOM 1828 O O . LYS A 1 222 ? 19.348 -10.817 -10.401 1.00 89.62 222 LYS A O 1
ATOM 1833 N N . ARG A 1 223 ? 18.746 -10.278 -12.506 1.00 91.56 223 ARG A N 1
ATOM 1834 C CA . ARG A 1 223 ? 18.330 -8.894 -12.282 1.00 91.56 223 ARG A CA 1
ATOM 1835 C C . ARG A 1 223 ? 17.169 -8.587 -13.219 1.00 91.56 223 ARG A C 1
ATOM 1837 O O . ARG A 1 223 ? 17.173 -9.079 -14.346 1.00 91.56 223 ARG A O 1
ATOM 1844 N N . GLY A 1 224 ? 16.189 -7.832 -12.743 1.00 91.38 224 GLY A N 1
ATOM 1845 C CA . GLY A 1 224 ? 14.943 -7.580 -13.466 1.00 91.38 224 GLY A CA 1
ATOM 1846 C C . GLY A 1 224 ? 13.933 -6.851 -12.594 1.00 91.38 224 GLY A C 1
ATOM 1847 O O . GLY A 1 224 ? 14.124 -6.728 -11.383 1.00 91.38 224 GLY A O 1
ATOM 1848 N N . ARG A 1 225 ? 12.869 -6.342 -13.204 1.00 92.25 225 ARG A N 1
ATOM 1849 C CA . ARG A 1 225 ? 11.872 -5.519 -12.513 1.00 92.25 225 ARG A CA 1
ATOM 1850 C C . ARG A 1 225 ? 10.782 -6.341 -11.838 1.00 92.25 225 ARG A C 1
ATOM 1852 O O . ARG A 1 225 ? 10.542 -7.495 -12.203 1.00 92.25 225 ARG A O 1
ATOM 1859 N N . VAL A 1 226 ? 10.113 -5.762 -10.842 1.00 89.81 226 VAL A N 1
ATOM 1860 C CA . VAL A 1 226 ? 8.885 -6.360 -10.295 1.00 89.81 226 VAL A CA 1
ATOM 1861 C C . VAL A 1 226 ? 7.830 -6.414 -11.391 1.00 89.81 226 VAL A C 1
ATOM 1863 O O . VAL A 1 226 ? 7.300 -7.487 -11.643 1.00 89.81 226 VAL A O 1
ATOM 1866 N N . ILE A 1 227 ? 7.616 -5.305 -12.099 1.00 93.12 227 ILE A N 1
ATOM 1867 C CA . ILE A 1 227 ? 6.817 -5.242 -13.325 1.00 93.12 227 ILE A CA 1
ATOM 1868 C C . ILE A 1 227 ? 7.755 -4.902 -14.482 1.00 93.12 227 ILE A C 1
ATOM 1870 O O . ILE A 1 227 ? 8.404 -3.860 -14.473 1.00 93.12 227 ILE A O 1
ATOM 1874 N N . GLU A 1 228 ? 7.842 -5.782 -15.475 1.00 91.19 228 GLU A N 1
ATOM 1875 C CA . GLU A 1 228 ? 8.601 -5.519 -16.704 1.00 91.19 228 GLU A CA 1
ATOM 1876 C C . GLU A 1 228 ? 7.834 -4.570 -17.619 1.00 91.19 228 GLU A C 1
ATOM 1878 O O . GLU A 1 228 ? 8.394 -3.616 -18.160 1.00 91.19 228 GLU A O 1
ATOM 1883 N N . TYR A 1 229 ? 6.536 -4.827 -17.769 1.00 90.56 229 TYR A N 1
ATOM 1884 C CA . TYR A 1 229 ? 5.660 -4.060 -18.634 1.00 90.56 229 TYR A CA 1
ATOM 1885 C C . TYR A 1 229 ? 4.208 -4.215 -18.190 1.00 90.56 229 TYR A C 1
ATOM 1887 O O . TYR A 1 229 ? 3.803 -5.282 -17.729 1.00 90.56 229 TYR A O 1
ATOM 1895 N N . TYR A 1 230 ? 3.401 -3.176 -18.374 1.00 91.19 230 TYR A N 1
ATOM 1896 C CA . TYR A 1 230 ? 1.953 -3.283 -18.267 1.00 91.19 230 TYR A CA 1
ATOM 1897 C C . TYR A 1 230 ? 1.279 -2.551 -19.431 1.00 91.19 230 TYR A C 1
ATOM 1899 O O . TYR A 1 230 ? 1.834 -1.614 -20.005 1.00 91.19 230 TYR A O 1
ATOM 1907 N N . SER A 1 231 ? 0.096 -3.016 -19.827 1.00 90.00 231 SER A N 1
ATOM 1908 C CA . SER A 1 231 ? -0.67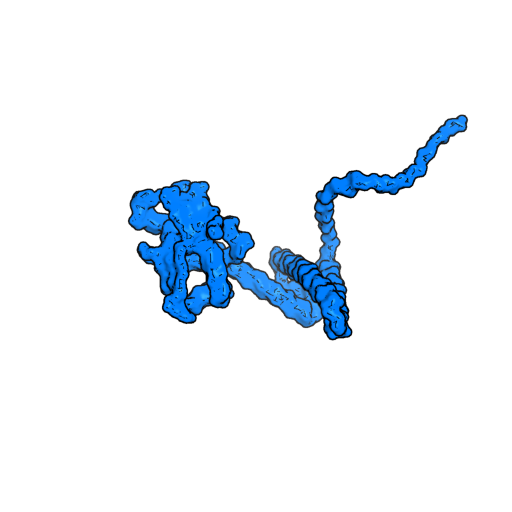3 -2.401 -20.910 1.00 90.00 231 SER A CA 1
ATOM 1909 C C . SER A 1 231 ? -2.164 -2.653 -20.791 1.00 90.00 231 SER A C 1
ATOM 1911 O O . SER A 1 231 ? -2.600 -3.762 -20.481 1.00 90.00 231 SER A O 1
ATOM 1913 N N . TYR A 1 232 ? -2.949 -1.637 -21.127 1.00 84.69 232 TYR A N 1
ATOM 1914 C CA . TYR A 1 232 ? -4.380 -1.788 -21.336 1.00 84.69 232 TYR A CA 1
ATOM 1915 C C . TYR A 1 232 ? -4.633 -2.380 -22.723 1.00 84.69 232 TYR A C 1
ATOM 1917 O O . TYR A 1 232 ? -4.304 -1.778 -23.745 1.00 84.69 232 TYR A O 1
ATOM 1925 N N . LEU A 1 233 ? -5.213 -3.579 -22.768 1.00 84.19 233 LEU A N 1
ATOM 1926 C CA . LEU A 1 233 ? -5.615 -4.235 -24.015 1.00 84.19 233 LEU A CA 1
ATOM 1927 C C . LEU A 1 233 ? -6.912 -3.629 -24.575 1.00 84.19 233 LEU A C 1
ATOM 1929 O O . LEU A 1 233 ? -7.176 -3.720 -25.774 1.00 84.19 233 LEU A O 1
ATOM 1933 N N . ASN A 1 234 ? -7.733 -3.057 -23.695 1.00 80.50 234 ASN A N 1
ATOM 1934 C CA . ASN A 1 234 ? -8.937 -2.273 -23.973 1.00 80.50 234 ASN A CA 1
ATOM 1935 C C . ASN A 1 234 ? -9.350 -1.508 -22.698 1.00 80.50 234 ASN A C 1
ATOM 1937 O O . ASN A 1 234 ? -8.690 -1.646 -21.670 1.00 80.50 234 ASN A O 1
ATOM 1941 N N . ASP A 1 235 ? -10.471 -0.783 -22.758 1.00 72.31 235 ASP A N 1
ATOM 1942 C CA . ASP A 1 235 ? -11.050 0.040 -21.675 1.00 72.31 235 ASP A CA 1
ATOM 1943 C C . ASP A 1 235 ? -11.404 -0.711 -20.378 1.00 72.31 235 ASP A C 1
ATOM 1945 O O . ASP A 1 235 ? -11.949 -0.113 -19.461 1.00 72.31 235 ASP A O 1
ATOM 1949 N N . SER A 1 236 ? -11.209 -2.027 -20.329 1.00 75.19 236 SER A N 1
ATOM 1950 C CA . SER A 1 236 ? -11.577 -2.861 -19.185 1.00 75.19 236 SER A CA 1
ATOM 1951 C C . SER A 1 236 ? -10.621 -4.027 -18.960 1.00 75.19 236 SER A C 1
ATOM 1953 O O . SER A 1 236 ? -10.938 -4.931 -18.194 1.00 75.19 236 SER A O 1
ATOM 1955 N N . THR A 1 237 ? -9.489 -4.097 -19.667 1.00 82.25 237 THR A N 1
ATOM 1956 C CA . THR A 1 237 ? -8.568 -5.242 -19.592 1.00 82.25 237 THR A CA 1
ATOM 1957 C C . THR A 1 237 ? -7.138 -4.755 -19.482 1.00 82.25 237 THR A C 1
ATOM 1959 O O . THR A 1 237 ? -6.623 -4.133 -20.411 1.00 82.25 237 THR A O 1
ATOM 1962 N N . LEU A 1 238 ? -6.483 -5.123 -18.387 1.00 86.25 238 LEU A N 1
ATOM 1963 C CA . LEU A 1 238 ? -5.089 -4.817 -18.106 1.00 86.25 238 LEU A CA 1
ATOM 1964 C C . LEU A 1 238 ? -4.263 -6.103 -18.176 1.00 86.25 238 LEU A C 1
ATOM 1966 O O . LEU A 1 238 ? -4.641 -7.151 -17.645 1.00 86.25 238 LEU A O 1
ATOM 1970 N N . LYS A 1 239 ? -3.128 -6.014 -18.863 1.00 89.88 239 LYS A N 1
ATOM 1971 C CA . LYS A 1 239 ? -2.097 -7.042 -18.919 1.00 89.88 239 LYS A CA 1
ATOM 1972 C C . LYS A 1 239 ? -0.862 -6.558 -18.162 1.00 89.88 239 LYS A C 1
ATOM 1974 O O . LYS A 1 239 ? -0.374 -5.469 -18.448 1.00 89.88 239 LYS A O 1
ATOM 1979 N N . ILE A 1 240 ? -0.335 -7.385 -17.262 1.00 91.44 240 ILE A N 1
ATOM 1980 C CA . ILE A 1 240 ? 0.932 -7.179 -16.547 1.00 91.44 240 ILE A CA 1
ATOM 1981 C C . ILE A 1 240 ? 1.900 -8.307 -16.895 1.00 91.44 240 ILE A C 1
ATOM 1983 O O . ILE A 1 240 ? 1.577 -9.484 -16.743 1.00 91.44 240 ILE A O 1
ATOM 1987 N N . GLU A 1 241 ? 3.109 -7.941 -17.300 1.00 92.75 241 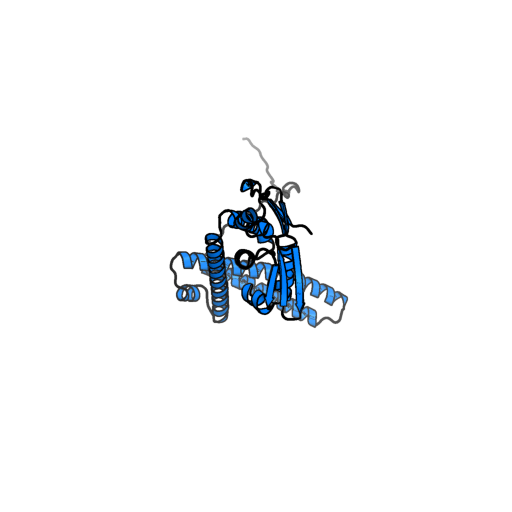GLU A N 1
ATOM 1988 C CA . GLU A 1 241 ? 4.266 -8.824 -17.414 1.00 92.75 241 GLU A CA 1
ATOM 1989 C C . GLU A 1 241 ? 5.216 -8.550 -16.241 1.00 92.75 241 GLU A C 1
ATOM 1991 O O . GLU A 1 241 ? 5.586 -7.407 -15.970 1.00 92.75 241 GLU A O 1
ATOM 1996 N N . TYR A 1 242 ? 5.602 -9.596 -15.518 1.00 92.12 242 TYR A N 1
ATOM 1997 C CA . TYR A 1 242 ? 6.423 -9.510 -14.313 1.00 92.12 242 TYR A CA 1
ATOM 1998 C C . TYR A 1 242 ? 7.469 -10.620 -14.280 1.00 92.12 242 TYR A C 1
ATOM 2000 O O . TYR A 1 242 ? 7.295 -11.713 -14.827 1.00 92.12 242 TYR A O 1
ATOM 2008 N N . ASN A 1 243 ? 8.568 -10.373 -13.571 1.00 91.00 243 ASN A N 1
ATOM 2009 C CA . ASN A 1 243 ? 9.572 -11.406 -13.378 1.00 91.00 243 ASN A CA 1
ATOM 2010 C C . ASN A 1 243 ? 9.157 -12.390 -12.288 1.00 91.00 243 ASN A C 1
ATOM 2012 O O . ASN A 1 243 ? 9.057 -12.062 -11.109 1.00 91.00 243 ASN A O 1
ATOM 2016 N N . ILE A 1 244 ? 9.040 -13.662 -12.656 1.00 90.19 244 ILE A N 1
ATOM 2017 C CA . ILE A 1 244 ? 8.699 -14.722 -11.701 1.00 90.19 244 ILE A CA 1
ATOM 2018 C C . ILE A 1 244 ? 9.716 -14.788 -10.551 1.00 90.19 244 ILE A C 1
ATOM 2020 O O . ILE A 1 244 ? 9.334 -15.025 -9.409 1.00 90.19 244 ILE A O 1
ATOM 2024 N N . PHE A 1 245 ? 11.006 -14.554 -10.816 1.00 90.00 2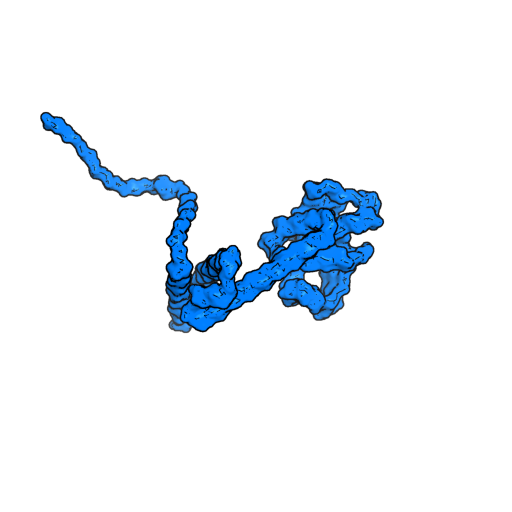45 PHE A N 1
ATOM 2025 C CA . PHE A 1 245 ? 12.040 -14.636 -9.781 1.00 90.00 245 PHE A CA 1
ATOM 2026 C C . PHE A 1 245 ? 11.988 -13.492 -8.761 1.00 90.00 245 PHE A C 1
ATOM 2028 O O . PHE A 1 245 ? 12.512 -13.662 -7.665 1.00 90.00 245 PHE A O 1
ATOM 2035 N N . THR A 1 246 ? 11.367 -12.354 -9.090 1.00 89.69 246 THR A N 1
ATOM 2036 C CA . THR A 1 246 ? 11.223 -11.217 -8.164 1.00 89.69 246 THR A CA 1
ATOM 2037 C C . THR A 1 246 ? 10.017 -11.408 -7.246 1.00 89.69 246 THR A C 1
ATOM 2039 O O . THR A 1 246 ? 10.009 -10.947 -6.109 1.00 89.69 246 THR A O 1
ATOM 2042 N N . VAL A 1 247 ? 9.018 -12.172 -7.686 1.00 89.25 247 VAL A N 1
ATOM 2043 C CA . VAL A 1 247 ? 7.793 -12.398 -6.915 1.00 89.25 247 VAL A CA 1
ATOM 2044 C C . VAL A 1 247 ? 7.764 -13.785 -6.243 1.00 89.25 247 VAL A C 1
ATOM 2046 O O . VAL A 1 247 ? 7.263 -13.925 -5.139 1.00 89.25 247 VAL A O 1
ATOM 2049 N N . ASN A 1 248 ? 8.317 -14.843 -6.843 1.00 89.94 248 ASN A N 1
ATOM 2050 C CA . ASN A 1 248 ? 8.380 -16.187 -6.245 1.00 89.94 248 ASN A CA 1
ATOM 2051 C C . ASN A 1 248 ? 9.689 -16.887 -6.643 1.00 89.94 248 ASN A C 1
ATOM 2053 O O . ASN A 1 248 ? 9.717 -17.758 -7.529 1.00 89.94 248 ASN A O 1
ATOM 2057 N N . PRO A 1 249 ? 10.791 -16.538 -5.959 1.00 88.31 249 PRO A N 1
ATOM 2058 C CA . PRO A 1 249 ? 12.109 -17.071 -6.275 1.00 88.31 249 PRO A CA 1
ATOM 2059 C C . PRO A 1 249 ? 12.158 -18.600 -6.234 1.00 88.31 249 PRO A C 1
ATOM 2061 O O . PRO A 1 249 ? 12.776 -19.235 -7.088 1.00 88.31 249 PRO A O 1
ATOM 2064 N N . ARG A 1 250 ? 11.448 -19.213 -5.277 1.00 86.75 250 ARG A N 1
ATOM 2065 C CA . ARG A 1 250 ? 11.409 -20.668 -5.099 1.00 86.75 250 ARG A CA 1
ATOM 2066 C C . ARG A 1 250 ? 10.816 -21.382 -6.305 1.00 86.75 250 ARG A C 1
ATOM 2068 O O . ARG A 1 250 ? 11.348 -22.409 -6.732 1.00 86.75 250 ARG A O 1
ATOM 2075 N N . ARG A 1 251 ? 9.706 -20.873 -6.849 1.00 84.62 251 ARG A N 1
ATOM 2076 C CA . ARG A 1 251 ? 9.123 -21.427 -8.077 1.00 84.62 251 ARG A CA 1
ATOM 2077 C C . ARG A 1 251 ? 10.050 -21.220 -9.266 1.00 84.62 251 ARG A C 1
ATOM 2079 O O . ARG A 1 251 ? 10.198 -22.151 -10.057 1.00 84.62 251 ARG A O 1
ATOM 2086 N N . TYR A 1 252 ? 10.710 -20.066 -9.362 1.00 87.44 252 TYR A N 1
ATOM 2087 C CA . TYR A 1 252 ? 11.640 -19.788 -10.455 1.00 87.44 252 TYR A CA 1
ATOM 2088 C C . TYR A 1 252 ? 12.840 -20.745 -10.471 1.00 87.44 252 TYR A C 1
ATOM 2090 O O . TYR A 1 252 ? 13.190 -21.238 -11.538 1.00 87.44 252 TYR A O 1
ATOM 2098 N N . THR A 1 253 ? 13.389 -21.135 -9.313 1.00 84.38 253 THR A N 1
ATOM 2099 C CA . THR A 1 253 ? 14.427 -22.190 -9.224 1.00 84.38 253 THR A CA 1
ATOM 2100 C C . THR A 1 253 ? 13.968 -23.530 -9.817 1.00 84.38 253 THR A C 1
ATOM 2102 O O . THR A 1 253 ? 14.767 -24.304 -10.339 1.00 84.38 253 THR A O 1
ATOM 2105 N N . GLY A 1 254 ? 12.667 -23.831 -9.757 1.00 82.88 254 GLY A N 1
ATOM 2106 C CA . GLY A 1 254 ? 12.096 -25.014 -10.404 1.00 82.88 254 GLY A CA 1
ATOM 2107 C C . GLY A 1 254 ? 12.014 -24.911 -11.933 1.00 82.88 254 GLY A C 1
ATOM 2108 O O . GLY A 1 254 ? 11.925 -25.941 -12.605 1.00 82.88 254 GLY A O 1
ATOM 2109 N N . MET A 1 255 ? 12.030 -23.692 -12.481 1.00 84.62 255 MET A N 1
ATOM 2110 C CA . MET A 1 255 ? 11.940 -23.405 -13.917 1.00 84.62 255 MET A CA 1
ATOM 2111 C C . MET A 1 255 ? 13.321 -23.205 -14.553 1.00 84.62 255 MET A C 1
ATOM 2113 O O . MET A 1 255 ? 13.572 -23.742 -15.631 1.00 84.62 255 MET A O 1
ATOM 2117 N N . ASP A 1 256 ? 14.216 -22.488 -13.873 1.00 83.81 256 ASP A N 1
ATOM 2118 C CA . ASP A 1 256 ? 15.585 -22.207 -14.299 1.00 83.81 256 ASP A CA 1
ATOM 2119 C C . ASP A 1 256 ? 16.583 -22.869 -13.338 1.00 83.81 256 ASP A C 1
ATOM 2121 O O . ASP A 1 256 ? 16.737 -22.469 -12.184 1.00 83.81 256 ASP A O 1
ATOM 2125 N N . ARG A 1 257 ? 17.279 -23.901 -13.829 1.00 77.44 257 ARG A N 1
ATOM 2126 C CA . ARG A 1 257 ? 18.248 -24.678 -13.039 1.00 77.44 257 ARG A CA 1
ATOM 2127 C C . ARG A 1 257 ? 19.555 -23.931 -12.776 1.00 77.44 257 ARG A C 1
ATOM 2129 O O . ARG A 1 257 ? 20.332 -24.382 -11.939 1.00 77.44 257 ARG A O 1
ATOM 2136 N N . GLU A 1 258 ? 19.812 -22.841 -13.495 1.00 83.31 258 GLU A N 1
ATOM 2137 C CA . GLU A 1 258 ? 20.993 -21.994 -13.308 1.00 83.31 258 GLU A CA 1
ATOM 2138 C C . GLU A 1 258 ? 20.742 -20.871 -12.297 1.00 83.31 258 GLU A C 1
ATOM 2140 O O . GLU A 1 258 ? 21.682 -20.187 -11.885 1.00 83.31 258 GLU A O 1
ATOM 2145 N N . PHE A 1 259 ? 19.489 -20.677 -11.879 1.00 83.12 259 PHE A N 1
ATOM 2146 C CA . PHE A 1 259 ? 19.133 -19.688 -10.879 1.00 83.12 259 PHE A CA 1
ATOM 2147 C C . PHE A 1 259 ? 19.426 -20.192 -9.467 1.00 83.12 259 PHE A C 1
ATOM 2149 O O . PHE A 1 259 ? 18.907 -21.218 -9.021 1.00 83.12 259 PHE A O 1
ATOM 2156 N N . ASN A 1 260 ? 20.216 -19.415 -8.735 1.00 79.81 260 ASN A N 1
ATOM 2157 C CA . ASN A 1 260 ? 20.450 -19.620 -7.316 1.00 79.81 260 ASN A CA 1
ATOM 2158 C C . ASN A 1 260 ? 19.997 -18.372 -6.562 1.00 79.81 260 ASN A C 1
ATOM 2160 O O . ASN A 1 260 ? 20.489 -17.287 -6.842 1.00 79.81 260 ASN A O 1
ATOM 2164 N N . ILE A 1 261 ? 19.093 -18.543 -5.598 1.00 75.44 261 ILE A N 1
ATOM 2165 C CA . ILE A 1 261 ? 18.527 -17.445 -4.804 1.00 75.44 261 ILE A CA 1
ATOM 2166 C C . ILE A 1 261 ? 19.617 -16.700 -4.006 1.00 75.44 261 ILE A C 1
ATOM 2168 O O . ILE A 1 261 ? 19.457 -15.521 -3.709 1.00 75.44 261 ILE A O 1
ATOM 2172 N N . GLY A 1 262 ? 20.752 -17.350 -3.713 1.00 72.06 262 GLY A N 1
ATOM 2173 C CA . GLY A 1 262 ? 21.806 -16.770 -2.877 1.00 72.06 262 GLY A CA 1
ATOM 2174 C C . GLY A 1 262 ? 21.419 -16.756 -1.396 1.00 72.06 262 GLY A C 1
ATOM 2175 O O . GLY A 1 262 ? 20.525 -17.499 -0.973 1.00 72.06 262 GLY A O 1
ATOM 2176 N N . LYS A 1 263 ? 22.119 -15.958 -0.580 1.00 72.38 263 LYS A N 1
ATOM 2177 C CA . LYS A 1 263 ? 21.704 -15.702 0.805 1.00 72.38 263 LYS A CA 1
ATOM 2178 C C . LYS A 1 263 ? 20.687 -14.562 0.848 1.00 72.38 263 LYS A C 1
ATOM 2180 O O . LYS A 1 263 ? 20.702 -13.711 -0.035 1.00 72.38 263 LYS A O 1
ATOM 2185 N N . PRO A 1 264 ? 19.868 -14.472 1.910 1.00 65.19 264 PRO A N 1
ATOM 2186 C CA . PRO A 1 264 ? 18.927 -13.367 2.044 1.00 65.19 264 PRO A CA 1
ATOM 2187 C C . PRO A 1 264 ? 19.551 -11.972 2.053 1.00 65.19 264 PRO A C 1
ATOM 2189 O O . PRO A 1 264 ? 18.925 -11.007 1.632 1.00 65.19 264 PRO A O 1
ATOM 2192 N N . GLU A 1 265 ? 20.798 -11.887 2.507 1.00 69.00 265 GLU A N 1
ATOM 2193 C CA . GLU A 1 265 ? 21.604 -10.666 2.519 1.00 69.00 265 GLU A CA 1
ATOM 2194 C C . GLU A 1 265 ? 21.984 -10.179 1.109 1.00 69.00 265 GLU A C 1
ATOM 2196 O O . GLU A 1 265 ? 22.303 -9.006 0.945 1.00 69.00 265 GLU A O 1
ATOM 2201 N N . ASP A 1 266 ? 21.937 -11.060 0.105 1.00 75.31 266 ASP A N 1
ATOM 2202 C CA . ASP A 1 266 ? 22.388 -10.790 -1.266 1.00 75.31 266 ASP A CA 1
ATOM 2203 C C . ASP A 1 266 ? 21.254 -10.268 -2.172 1.00 75.31 266 ASP A C 1
ATOM 2205 O O . ASP A 1 266 ? 21.446 -10.103 -3.379 1.00 75.31 266 ASP A O 1
ATOM 2209 N N . VAL A 1 267 ? 20.056 -10.053 -1.614 1.00 83.19 267 VAL A N 1
ATOM 2210 C CA . VAL A 1 267 ? 18.913 -9.501 -2.347 1.00 83.19 267 VAL A CA 1
ATOM 2211 C C . VAL A 1 267 ? 18.930 -7.991 -2.271 1.00 83.19 267 VAL A C 1
ATOM 2213 O O . VAL A 1 267 ? 18.836 -7.400 -1.193 1.00 83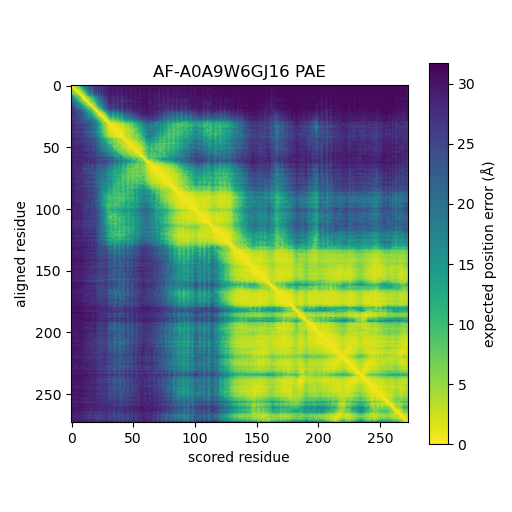.19 267 VAL A O 1
ATOM 2216 N N . GLU A 1 268 ? 18.980 -7.371 -3.440 1.00 85.88 268 GLU A N 1
ATOM 2217 C CA . GLU A 1 268 ? 18.958 -5.924 -3.574 1.00 85.88 268 GLU A CA 1
ATOM 2218 C C . GLU A 1 268 ? 17.682 -5.487 -4.285 1.00 85.88 268 GLU A C 1
ATOM 2220 O O . GLU A 1 268 ? 17.291 -6.071 -5.296 1.00 85.88 268 GLU A O 1
ATOM 2225 N N . VAL A 1 269 ? 17.051 -4.444 -3.753 1.00 85.75 269 VAL A N 1
ATOM 2226 C CA . VAL A 1 269 ? 15.904 -3.764 -4.355 1.00 85.75 269 VAL A CA 1
ATOM 2227 C C . VAL A 1 269 ? 16.278 -2.301 -4.524 1.00 85.75 269 VAL A C 1
ATOM 2229 O O . VAL A 1 269 ? 16.858 -1.702 -3.615 1.00 85.75 269 VAL A O 1
ATOM 2232 N N . ARG A 1 270 ? 16.022 -1.743 -5.707 1.00 86.69 270 ARG A N 1
ATOM 2233 C CA . ARG A 1 270 ? 16.360 -0.357 -6.044 1.00 86.69 270 ARG A CA 1
ATOM 2234 C C . ARG A 1 270 ? 15.280 0.258 -6.924 1.00 86.69 270 ARG A C 1
ATOM 2236 O O . ARG A 1 270 ? 14.683 -0.440 -7.739 1.00 86.69 270 ARG A O 1
ATOM 2243 N N . PHE A 1 271 ? 15.109 1.568 -6.801 1.00 81.44 271 PHE A N 1
ATOM 2244 C CA . PHE A 1 271 ? 14.302 2.364 -7.718 1.00 81.44 271 PHE A CA 1
ATOM 2245 C C . PHE A 1 271 ? 15.144 2.811 -8.909 1.00 81.44 271 PHE A C 1
ATOM 2247 O O . PHE A 1 271 ? 16.265 3.304 -8.748 1.00 81.44 271 PHE A O 1
ATOM 2254 N N . VAL A 1 272 ? 14.609 2.618 -10.108 1.00 79.00 272 VAL A N 1
ATOM 2255 C CA . VAL A 1 272 ? 15.185 3.072 -11.372 1.00 79.00 272 VAL A CA 1
ATOM 2256 C C . VAL A 1 272 ? 14.165 3.957 -12.074 1.00 79.00 272 VAL A C 1
ATOM 2258 O O . VAL A 1 272 ? 13.142 3.463 -12.542 1.00 79.00 272 VAL A O 1
ATOM 2261 N N . ASN A 1 273 ? 14.486 5.253 -12.129 1.00 57.75 273 ASN A N 1
ATOM 2262 C CA . ASN A 1 273 ? 13.775 6.263 -12.918 1.00 57.75 273 ASN A CA 1
ATOM 2263 C C . ASN A 1 273 ? 13.976 6.054 -14.421 1.00 57.75 273 ASN A C 1
ATOM 2265 O O . ASN A 1 273 ? 15.099 5.650 -14.817 1.00 57.75 273 ASN A O 1
#

pLDDT: mean 71.66, std 16.74, range [26.95, 93.12]

Solvent-accessible surface area (backbone atoms only — not comparable to full-atom values): 15668 Å² total; per-residue (Å²): 132,87,77,88,80,88,79,88,76,76,80,72,82,57,83,78,79,72,80,73,92,70,84,76,82,78,86,74,92,66,54,75,66,54,51,50,52,50,51,50,50,54,52,50,54,52,52,50,54,47,51,57,49,51,56,58,43,75,75,48,89,46,72,70,57,34,54,52,42,52,52,49,49,54,52,51,52,54,53,47,51,53,52,52,50,54,49,52,56,50,50,50,54,50,52,51,57,40,47,75,68,73,48,49,71,70,57,50,47,60,72,74,31,90,52,72,67,46,40,54,51,53,52,50,52,51,50,56,50,51,52,50,50,50,40,50,50,51,29,50,53,53,50,70,74,43,53,77,60,32,40,53,41,52,52,41,47,45,72,66,41,44,85,84,40,66,59,44,49,56,42,52,52,50,50,50,56,49,69,62,61,58,96,78,26,55,47,75,46,49,40,68,59,54,28,63,68,59,74,34,55,71,70,52,47,52,55,52,50,52,57,44,39,25,29,34,35,34,40,52,90,45,71,51,27,49,29,72,46,73,47,70,83,49,102,50,30,36,36,42,32,34,39,48,56,58,46,34,38,70,63,33,42,75,74,38,86,86,55,45,72,68,54,84,88,59,55,45,63,48,81,53,133

Sequence (273 aa):
MERKENNDNNYTLKSSDILGEVDVDIKVRMSLEDLRILSRYLEGDLLTELDETVLRTEEVDSMVEKDYYNRIREIVEVVANGIYKGLIDTEKVVIDELKRRDISKDEILELMTKDEYDRERIENIYRAMDEMNQEEEEAKEIFDKIDIYGKMVLSKLKESAGEELYLPLIYKFYWMLYNSMDKSGELVFTENSIEELLNLDREGVEGFLDIMSGIEVQMGNKRGRVIEYYSYLNDSTLKIEYNIFTVNPRRYTGMDREFNIGKPEDVEVRFVN

Mean predicted aligned error: 16.45 Å

Radius of gyration: 27.79 Å; Cα contacts (8 Å, |Δi|>4): 246; chains: 1; bounding box: 60×74×79 Å

Secondary structure (DSSP, 8-state):
--------------TTSS-------------HHHHHHHHHHHHHHHHHHHHHHHHHHHS---HHHHHHHHHHHHHHHHHHHHHHHHHHHHHHHHHHHHHTTT--HHHHHHHH-SSHHHHHHHHHHHHHHHHHHHHHHHHHHHHHHS-HHHHHHHHHHHHHHTTTS-HHHHHHHHHHHHHS--SS-EEEEEHHHHHHHHT--HHHHHHHHHHHHTEEEEETTEEEESEEEEEEEETTEEEEEE-HHHH-HHHHHHH-TT-----GGG-EEEE--